Protein AF-A0A7S1FY88-F1 (afdb_monomer_lite)

Structure (mmCIF, N/CA/C/O backbone):
data_AF-A0A7S1FY88-F1
#
_entry.id   AF-A0A7S1FY88-F1
#
loop_
_atom_site.group_PDB
_atom_site.id
_atom_site.type_symbol
_atom_site.label_atom_id
_atom_site.label_alt_id
_atom_site.label_comp_id
_atom_site.label_asym_id
_atom_site.label_entity_id
_atom_site.label_seq_id
_atom_site.pdbx_PDB_ins_code
_atom_site.Cartn_x
_atom_site.Cartn_y
_atom_site.Cartn_z
_atom_site.occupancy
_atom_site.B_iso_or_equiv
_atom_site.auth_seq_id
_atom_site.auth_comp_id
_atom_site.auth_asym_id
_atom_site.auth_atom_id
_atom_site.pdbx_PDB_model_num
ATOM 1 N N . MET A 1 1 ? 15.330 -16.700 54.630 1.00 54.66 1 MET A N 1
ATOM 2 C CA . MET A 1 1 ? 15.597 -16.522 53.179 1.00 54.66 1 MET A CA 1
ATOM 3 C C . MET A 1 1 ? 14.942 -17.569 52.264 1.00 54.66 1 MET A C 1
ATOM 5 O O . MET A 1 1 ? 14.868 -17.313 51.071 1.00 54.66 1 MET A O 1
ATOM 9 N N . TYR A 1 2 ? 14.420 -18.701 52.761 1.00 56.12 2 TYR A N 1
ATOM 10 C CA . TYR A 1 2 ? 13.774 -19.718 51.905 1.00 56.12 2 TYR A CA 1
ATOM 11 C C . TYR A 1 2 ? 12.332 -19.372 51.478 1.00 56.12 2 TYR A C 1
ATOM 13 O O . TYR A 1 2 ? 11.944 -19.642 50.346 1.00 56.12 2 TYR A O 1
ATOM 21 N N . ALA A 1 3 ? 11.566 -18.687 52.334 1.00 56.28 3 ALA A N 1
ATOM 22 C CA . ALA A 1 3 ? 10.173 -18.324 52.047 1.00 56.28 3 ALA A CA 1
ATOM 23 C C . ALA A 1 3 ? 10.011 -17.370 50.843 1.00 56.28 3 ALA A C 1
ATOM 25 O O . ALA A 1 3 ? 9.020 -17.434 50.122 1.00 56.28 3 ALA A O 1
ATOM 26 N N . HIS A 1 4 ? 11.013 -16.529 50.569 1.00 62.69 4 HIS A N 1
ATOM 27 C CA . HIS A 1 4 ? 10.936 -15.544 49.486 1.00 62.69 4 HIS A CA 1
ATOM 28 C C . HIS A 1 4 ? 11.130 -16.163 48.091 1.00 62.69 4 HIS A C 1
ATOM 30 O O . HIS A 1 4 ? 10.635 -15.625 47.105 1.00 62.69 4 HIS A O 1
ATOM 36 N N . LYS A 1 5 ? 11.819 -17.310 47.994 1.00 68.38 5 LYS A N 1
ATOM 37 C CA . LYS A 1 5 ? 12.037 -18.003 46.713 1.00 68.38 5 LYS A CA 1
ATOM 38 C C . LYS A 1 5 ? 10.811 -18.803 46.262 1.00 68.38 5 LYS A C 1
ATOM 40 O O . LYS A 1 5 ? 10.564 -18.904 45.066 1.00 68.38 5 LYS A O 1
ATOM 45 N N . ILE A 1 6 ? 10.014 -19.308 47.206 1.00 75.12 6 ILE A N 1
ATOM 46 C CA . ILE A 1 6 ? 8.788 -20.069 46.911 1.00 75.12 6 ILE A CA 1
ATOM 47 C C . ILE A 1 6 ? 7.688 -19.145 46.363 1.00 75.12 6 ILE A C 1
ATOM 49 O O . ILE A 1 6 ? 6.992 -19.511 45.419 1.00 75.12 6 ILE A O 1
ATOM 53 N N . SER A 1 7 ? 7.590 -17.917 46.885 1.00 76.88 7 SER A N 1
ATOM 54 C CA . SER A 1 7 ? 6.603 -16.926 46.431 1.00 76.88 7 SER A CA 1
ATOM 55 C C . SER A 1 7 ? 6.787 -16.531 44.956 1.00 76.88 7 SER A C 1
ATOM 57 O O . SER A 1 7 ? 5.820 -16.468 44.203 1.00 76.88 7 SER A O 1
ATOM 59 N N . ILE A 1 8 ? 8.036 -16.362 44.506 1.00 76.88 8 ILE A N 1
ATOM 60 C CA . ILE A 1 8 ? 8.346 -15.952 43.123 1.00 76.88 8 ILE A CA 1
ATOM 61 C C . ILE A 1 8 ? 8.042 -17.072 42.110 1.00 76.88 8 ILE A C 1
ATOM 63 O O . ILE A 1 8 ? 7.621 -16.794 40.991 1.00 76.88 8 ILE A O 1
ATOM 67 N N . CYS A 1 9 ? 8.207 -18.344 42.486 1.00 80.00 9 CYS A N 1
ATOM 68 C CA . CYS A 1 9 ? 7.849 -19.460 41.602 1.00 80.00 9 CYS A CA 1
ATOM 69 C C . CYS A 1 9 ? 6.332 -19.603 41.420 1.00 80.00 9 CYS A C 1
ATOM 71 O O . CYS A 1 9 ? 5.872 -19.894 40.319 1.00 80.00 9 CYS A O 1
ATOM 73 N N . LEU A 1 10 ? 5.546 -19.373 42.475 1.00 82.06 10 LEU A N 1
ATOM 74 C CA . LEU A 1 10 ? 4.086 -19.478 42.403 1.00 82.06 10 LEU A CA 1
ATOM 75 C C . LEU A 1 10 ? 3.467 -18.389 41.521 1.00 82.06 10 LEU A C 1
ATOM 77 O O . LEU A 1 10 ? 2.562 -18.683 40.743 1.00 82.06 10 LEU A O 1
ATOM 81 N N . THR A 1 11 ? 3.975 -17.157 41.580 1.00 82.75 11 THR A N 1
ATOM 82 C CA . THR A 1 11 ? 3.459 -16.072 40.732 1.00 82.75 11 THR A CA 1
ATOM 83 C C . THR A 1 11 ? 3.783 -16.289 39.255 1.00 82.75 11 THR A C 1
ATOM 85 O O . THR A 1 11 ? 2.924 -16.039 38.413 1.00 82.75 11 THR A O 1
ATOM 88 N N . ALA A 1 12 ? 4.963 -16.827 38.929 1.00 77.31 12 ALA A N 1
ATOM 89 C CA . ALA A 1 12 ? 5.333 -17.144 37.549 1.00 77.31 12 ALA A CA 1
ATOM 90 C C . ALA A 1 12 ? 4.410 -18.208 36.926 1.00 77.31 12 ALA A C 1
ATOM 92 O O . ALA A 1 12 ? 3.945 -18.034 35.802 1.00 77.31 12 ALA A O 1
ATOM 93 N N . ILE A 1 13 ? 4.077 -19.265 37.676 1.00 83.31 13 ILE A N 1
ATOM 94 C CA . ILE A 1 13 ? 3.185 -20.333 37.196 1.00 83.31 13 ILE A CA 1
ATOM 95 C C . ILE A 1 13 ? 1.762 -19.801 36.969 1.00 83.31 13 ILE A C 1
ATOM 97 O O . ILE A 1 13 ? 1.148 -20.112 35.950 1.00 83.31 13 ILE A O 1
ATOM 101 N N . ILE A 1 14 ? 1.245 -18.960 37.872 1.00 83.06 14 ILE A N 1
ATOM 102 C CA . ILE A 1 14 ? -0.105 -18.387 37.738 1.00 83.06 14 ILE A CA 1
ATOM 103 C C . ILE A 1 14 ? -0.206 -17.490 36.496 1.00 83.06 14 ILE A C 1
ATOM 105 O O . ILE A 1 14 ? -1.186 -17.584 35.757 1.00 83.06 14 ILE A O 1
ATOM 109 N N . VAL A 1 15 ? 0.810 -16.664 36.220 1.00 77.31 15 VAL A N 1
ATOM 110 C CA . VAL A 1 15 ? 0.817 -15.796 35.029 1.00 77.31 15 VAL A CA 1
ATOM 111 C C . VAL A 1 15 ? 0.857 -16.625 33.742 1.00 77.31 15 VAL A C 1
ATOM 113 O O . VAL A 1 15 ? 0.103 -16.329 32.820 1.00 77.31 15 VAL A O 1
ATOM 116 N N . SER A 1 16 ? 1.653 -17.697 33.686 1.00 71.69 16 SER A N 1
ATOM 117 C CA . SER A 1 16 ? 1.707 -18.576 32.508 1.00 71.69 16 SER A CA 1
ATOM 118 C C . SER A 1 16 ? 0.399 -19.331 32.250 1.00 71.69 16 SER A C 1
ATOM 120 O O . SER A 1 16 ? 0.011 -19.507 31.099 1.00 71.69 16 SER A O 1
ATOM 122 N N . VAL A 1 17 ? -0.312 -19.757 33.300 1.00 77.31 17 VAL A N 1
ATOM 123 C CA . VAL A 1 17 ? -1.612 -20.435 33.142 1.00 77.31 17 VAL A CA 1
ATOM 124 C C . VAL A 1 17 ? -2.695 -19.459 32.672 1.00 77.31 17 VAL A C 1
ATOM 126 O O . VAL A 1 17 ? -3.536 -19.821 31.849 1.00 77.31 17 VAL A O 1
ATOM 129 N N . LEU A 1 18 ? -2.669 -18.209 33.146 1.00 68.81 18 LEU A N 1
ATOM 130 C CA . LEU A 1 18 ? -3.642 -17.197 32.729 1.00 68.81 18 LEU A CA 1
ATOM 131 C C . LEU A 1 18 ? -3.447 -16.751 31.274 1.00 68.81 18 LEU A C 1
ATOM 133 O O . LEU A 1 18 ? -4.444 -16.545 30.586 1.00 68.81 18 LEU A O 1
ATOM 137 N N . THR A 1 19 ? -2.208 -16.664 30.778 1.00 64.56 19 THR A N 1
ATOM 138 C CA . THR A 1 19 ? -1.958 -16.283 29.376 1.00 64.56 19 THR A CA 1
ATOM 139 C C . THR A 1 19 ? -2.345 -17.376 28.380 1.00 64.56 19 THR A C 1
ATOM 141 O O . THR A 1 19 ? -2.829 -17.064 27.298 1.00 64.56 19 THR A O 1
ATOM 144 N N . TRP A 1 20 ? -2.232 -18.657 28.742 1.00 62.81 20 TRP A N 1
ATOM 145 C CA . TRP A 1 20 ? -2.644 -19.761 27.860 1.00 62.81 20 TRP A CA 1
ATOM 146 C C . TRP A 1 20 ? -4.172 -19.905 27.749 1.00 62.81 20 TRP A C 1
ATOM 148 O O . TRP A 1 20 ? -4.681 -20.412 26.751 1.00 62.81 20 TRP A O 1
ATOM 158 N N . SER A 1 21 ? -4.923 -19.443 28.752 1.00 60.47 21 SER A N 1
ATOM 159 C CA . SER A 1 21 ? -6.389 -19.547 28.772 1.00 60.47 21 SER A CA 1
ATOM 160 C C . SER A 1 21 ? -7.076 -18.557 27.818 1.00 60.47 21 SER A C 1
ATOM 162 O O . SER A 1 21 ? -8.133 -18.858 27.259 1.00 60.47 21 SER A O 1
ATOM 164 N N . THR A 1 22 ? -6.473 -17.389 27.574 1.00 55.91 22 THR A N 1
ATOM 165 C CA . THR A 1 22 ? -7.069 -16.360 26.707 1.00 55.91 22 THR A CA 1
ATOM 166 C C . THR A 1 22 ? -6.976 -16.692 25.218 1.00 55.91 22 THR A C 1
ATOM 168 O O . THR A 1 22 ? -7.927 -16.418 24.487 1.00 55.91 22 THR A O 1
ATOM 171 N N . ASP A 1 23 ? -5.909 -17.358 24.767 1.00 52.34 23 ASP A N 1
ATOM 172 C CA . ASP A 1 23 ? -5.743 -17.699 23.344 1.00 52.34 23 ASP A CA 1
ATOM 173 C C . ASP A 1 23 ? -6.672 -18.839 22.888 1.00 52.34 23 ASP A C 1
ATOM 175 O O . ASP A 1 23 ? -7.140 -18.859 21.747 1.00 52.34 23 ASP A O 1
ATOM 179 N N . ALA A 1 24 ? -7.035 -19.759 23.788 1.00 53.97 24 ALA A N 1
ATOM 180 C CA . ALA A 1 24 ? -7.927 -20.871 23.456 1.00 53.97 24 ALA A CA 1
ATOM 181 C C . ALA A 1 24 ? -9.399 -20.440 23.263 1.00 53.97 24 ALA A C 1
ATOM 183 O O . ALA A 1 24 ? -10.117 -21.025 22.449 1.00 53.97 24 ALA A O 1
ATOM 184 N N . GLN A 1 25 ? -9.860 -19.403 23.971 1.00 51.47 25 GLN A N 1
ATOM 185 C CA . GLN A 1 25 ? -11.249 -18.918 23.887 1.00 51.47 25 GLN A CA 1
ATOM 186 C C . GLN A 1 25 ? -11.519 -18.110 22.604 1.00 51.47 25 GLN A C 1
ATOM 188 O O . GLN A 1 25 ? -12.618 -18.173 22.050 1.00 51.47 25 GLN A O 1
ATOM 193 N N . VAL A 1 26 ? -10.516 -17.396 22.077 1.00 52.84 26 VAL A N 1
ATOM 194 C CA . VAL A 1 26 ? -10.652 -16.609 20.835 1.00 52.84 26 VAL A CA 1
ATOM 195 C C . VAL A 1 26 ? -10.804 -17.516 19.606 1.00 52.84 26 VAL A C 1
ATOM 197 O O . VAL A 1 26 ? -11.552 -17.193 18.684 1.00 52.84 26 VAL A O 1
ATOM 200 N N . SER A 1 27 ? -10.179 -18.697 19.615 1.00 51.75 27 SER A N 1
ATOM 201 C CA . SER A 1 27 ? -10.262 -19.644 18.497 1.00 51.75 27 SER A CA 1
ATOM 202 C C . SER A 1 27 ? -11.639 -20.321 18.374 1.00 51.75 27 SER A C 1
ATOM 204 O O . SER A 1 27 ? -12.148 -20.480 17.264 1.00 51.75 27 SER A O 1
ATOM 206 N N . GLN A 1 28 ? -12.310 -20.651 19.488 1.00 50.06 28 GLN A N 1
ATOM 207 C CA . GLN A 1 28 ? -13.630 -21.301 19.425 1.00 50.06 28 GLN A CA 1
ATOM 208 C C . GLN A 1 28 ? -14.785 -20.351 19.070 1.00 50.06 28 GLN A C 1
ATOM 210 O O . GLN A 1 28 ? -15.760 -20.785 18.453 1.00 50.06 28 GLN A O 1
ATOM 215 N N . ASN A 1 29 ? -14.681 -19.056 19.384 1.00 49.75 29 ASN A N 1
ATOM 216 C CA . ASN A 1 29 ? -15.745 -18.098 19.064 1.00 49.75 29 ASN A CA 1
ATOM 217 C C . ASN A 1 29 ? -15.849 -17.783 17.560 1.00 49.75 29 ASN A C 1
ATOM 219 O O . ASN A 1 29 ? -16.957 -17.577 17.068 1.00 49.75 29 ASN A O 1
ATOM 223 N N . ASN A 1 30 ? -14.750 -17.843 16.801 1.00 49.81 30 ASN A N 1
ATOM 224 C CA . ASN A 1 30 ? -14.788 -17.622 15.347 1.00 49.81 30 ASN A CA 1
ATOM 225 C C . ASN A 1 30 ? -15.434 -18.780 14.563 1.00 49.81 30 ASN A C 1
ATOM 227 O O . ASN A 1 30 ? -16.022 -18.555 13.508 1.00 49.81 30 ASN A O 1
ATOM 231 N N . LEU A 1 31 ? -15.400 -20.009 15.086 1.00 47.91 31 LEU A N 1
ATOM 232 C CA . LEU A 1 31 ? -16.054 -21.160 14.447 1.00 47.91 31 LEU A CA 1
ATOM 233 C C . LEU A 1 31 ? -17.576 -21.183 14.652 1.00 47.91 31 LEU A C 1
ATOM 235 O O . LEU A 1 31 ? -18.291 -21.755 13.833 1.00 47.91 31 LEU A O 1
ATOM 239 N N . ARG A 1 32 ? -18.094 -20.535 15.704 1.00 46.62 32 ARG A N 1
ATOM 240 C CA . ARG A 1 32 ? -19.535 -20.523 16.012 1.00 46.62 32 ARG A CA 1
ATOM 241 C C . ARG A 1 32 ? -20.319 -19.446 15.255 1.00 46.62 32 ARG A C 1
ATOM 243 O O . ARG A 1 32 ? -21.527 -19.586 15.096 1.00 46.62 32 ARG A O 1
ATOM 250 N N . ILE A 1 33 ? -19.648 -18.400 14.769 1.00 52.81 33 ILE A N 1
ATOM 251 C CA . ILE A 1 33 ? -20.289 -17.317 14.003 1.00 52.81 33 ILE A CA 1
ATOM 252 C C . ILE A 1 33 ? -20.638 -17.777 12.576 1.00 52.81 33 ILE A C 1
ATOM 254 O O . ILE A 1 33 ? -21.673 -17.384 12.046 1.00 52.81 33 ILE A O 1
ATOM 258 N N . ASN A 1 34 ? -19.858 -18.689 11.986 1.00 50.50 34 ASN A N 1
ATOM 259 C CA . ASN A 1 34 ? -20.090 -19.156 10.613 1.00 50.50 34 ASN A CA 1
ATOM 260 C C . ASN A 1 34 ? -21.156 -20.261 10.472 1.00 50.50 34 ASN A C 1
ATOM 262 O O . ASN A 1 34 ? -21.511 -20.591 9.347 1.00 50.50 34 ASN A O 1
ATOM 266 N N . SER A 1 35 ? -21.698 -20.820 11.565 1.00 53.22 35 SER A N 1
ATOM 267 C CA . SER A 1 35 ? -22.753 -21.855 11.503 1.00 53.22 35 SER A CA 1
ATOM 268 C C . SER A 1 35 ? -24.167 -21.362 11.843 1.00 53.22 35 SER A C 1
ATOM 270 O O . SER A 1 35 ? -25.098 -22.161 11.885 1.00 53.22 35 SER A O 1
ATOM 272 N N . GLN A 1 36 ? -24.351 -20.060 12.088 1.00 50.72 36 GLN A N 1
ATOM 273 C CA . GLN A 1 36 ? -25.647 -19.456 12.444 1.00 50.72 36 GLN A CA 1
ATOM 274 C C . GLN A 1 36 ? -26.328 -18.698 11.288 1.00 50.72 36 GLN A C 1
ATOM 276 O O . GLN A 1 36 ? -27.422 -18.173 11.478 1.00 50.72 36 GLN A O 1
ATOM 281 N N . LEU A 1 37 ? -25.727 -18.654 10.092 1.00 54.62 37 LEU A N 1
ATOM 282 C CA . LEU A 1 37 ? -26.288 -17.924 8.943 1.00 54.62 37 LEU A CA 1
ATOM 283 C C . LEU A 1 37 ? -27.470 -18.618 8.240 1.00 54.62 37 LEU A C 1
ATOM 285 O O . LEU A 1 37 ? -28.105 -17.988 7.401 1.00 54.62 37 LEU A O 1
ATOM 289 N N . ASP A 1 38 ? -27.833 -19.841 8.634 1.00 61.44 38 ASP A N 1
ATOM 290 C CA . ASP A 1 38 ? -28.956 -20.590 8.047 1.00 61.44 38 ASP A CA 1
ATOM 291 C C . ASP A 1 38 ? -30.203 -20.645 8.957 1.00 61.44 38 ASP A C 1
ATOM 293 O O . ASP A 1 38 ? -31.032 -21.544 8.823 1.00 61.44 38 ASP A O 1
ATOM 297 N N . ASN A 1 39 ? -30.357 -19.718 9.917 1.00 73.94 39 ASN A N 1
ATOM 298 C CA . ASN A 1 39 ? -31.554 -19.674 10.767 1.00 73.94 39 ASN A CA 1
ATOM 299 C C . ASN A 1 39 ? -32.663 -18.778 10.158 1.00 73.94 39 ASN A C 1
ATOM 301 O O . ASN A 1 39 ? -32.531 -17.549 10.185 1.00 73.94 39 ASN A O 1
ATOM 305 N N . PRO A 1 40 ? -33.786 -19.344 9.668 1.00 77.19 40 PRO A N 1
ATOM 306 C CA . PRO A 1 40 ? -34.868 -18.579 9.043 1.00 77.19 40 PRO A CA 1
ATOM 307 C C . PRO A 1 40 ? -35.612 -17.625 9.998 1.00 77.19 40 PRO A C 1
ATOM 309 O O . PRO A 1 40 ? -36.249 -16.685 9.524 1.00 77.19 40 PRO A O 1
ATOM 312 N N . GLU A 1 41 ? -35.512 -17.786 11.326 1.00 75.38 41 GLU A N 1
ATOM 313 C CA . GLU A 1 41 ? -36.098 -16.822 12.280 1.00 75.38 41 GLU A CA 1
ATOM 314 C C . GLU A 1 41 ? -35.365 -15.471 12.297 1.00 75.38 41 GLU A C 1
ATOM 316 O O . GLU A 1 41 ? -35.985 -14.427 12.507 1.00 75.38 41 GLU A O 1
ATOM 321 N N . LEU A 1 42 ? -34.053 -15.459 12.041 1.00 62.72 42 LEU A N 1
ATOM 322 C CA . LEU A 1 42 ? -33.245 -14.233 12.043 1.00 62.72 42 LEU A CA 1
ATOM 323 C C . LEU A 1 42 ? -33.514 -13.363 10.806 1.00 62.72 42 LEU A C 1
ATOM 325 O O . LEU A 1 42 ? -33.481 -12.135 10.893 1.00 62.72 42 LEU A O 1
ATOM 329 N N . LEU A 1 43 ? -33.863 -13.996 9.683 1.00 68.12 43 LEU A N 1
ATOM 330 C CA . LEU A 1 43 ? -34.277 -13.324 8.448 1.00 68.12 43 LEU A CA 1
ATOM 331 C C . LEU A 1 43 ? -35.622 -12.598 8.620 1.00 68.12 43 LEU A C 1
ATOM 333 O O . LEU A 1 43 ? -35.761 -11.457 8.185 1.00 68.12 43 LEU A O 1
ATOM 337 N N . ALA A 1 44 ? -36.568 -13.192 9.354 1.00 70.31 44 ALA A N 1
ATOM 338 C CA . ALA A 1 44 ? -37.842 -12.544 9.675 1.00 70.31 44 ALA A CA 1
ATOM 339 C C . ALA A 1 44 ? -37.678 -11.336 10.623 1.00 70.31 44 ALA A C 1
ATOM 341 O O . ALA A 1 44 ? -38.444 -10.374 10.546 1.00 70.31 44 ALA A O 1
ATOM 342 N N . PHE A 1 45 ? -36.666 -11.353 11.499 1.00 73.75 45 PHE A N 1
ATOM 343 C CA . PHE A 1 45 ? -36.394 -10.236 12.410 1.00 73.75 45 PHE A CA 1
ATOM 344 C C . PHE A 1 45 ? -35.726 -9.047 11.700 1.00 73.75 45 PHE A C 1
ATOM 346 O O . PHE A 1 45 ? -36.004 -7.895 12.035 1.00 73.75 45 PHE A O 1
ATOM 353 N N . ALA A 1 46 ? -34.885 -9.307 10.691 1.00 67.62 46 ALA A N 1
ATOM 354 C CA . ALA A 1 46 ? -34.256 -8.261 9.885 1.00 67.62 46 ALA A CA 1
ATOM 355 C C . ALA A 1 46 ? -35.289 -7.457 9.069 1.00 67.62 46 ALA A C 1
ATOM 357 O O . ALA A 1 46 ? -35.210 -6.228 9.019 1.00 67.62 46 ALA A O 1
ATOM 358 N N . GLU A 1 47 ? -36.315 -8.118 8.522 1.00 74.25 47 GLU A N 1
ATOM 359 C CA . GLU A 1 47 ? -37.386 -7.445 7.773 1.00 74.25 47 GLU A CA 1
ATOM 360 C C . GLU A 1 47 ? -38.313 -6.577 8.654 1.00 74.25 47 GLU A C 1
ATOM 362 O O . GLU A 1 47 ? -38.833 -5.562 8.182 1.00 74.25 47 GLU A O 1
ATOM 367 N N . ASP A 1 48 ? -38.517 -6.913 9.939 1.00 74.88 48 ASP A N 1
ATOM 368 C CA . ASP A 1 48 ? -39.310 -6.073 10.863 1.00 74.88 48 ASP A CA 1
ATOM 369 C C . ASP A 1 48 ? -38.561 -4.790 11.263 1.00 74.88 48 ASP A C 1
ATOM 371 O O . ASP A 1 48 ? -39.166 -3.722 11.403 1.00 74.88 48 ASP A O 1
ATOM 375 N N . VAL A 1 49 ? -37.232 -4.865 11.404 1.00 74.75 49 VAL A N 1
ATOM 376 C CA . VAL A 1 49 ? -36.401 -3.709 11.774 1.00 74.75 49 VAL A CA 1
ATOM 377 C C . VAL A 1 49 ? -36.378 -2.662 10.659 1.00 74.75 49 VAL A C 1
ATOM 379 O O . VAL A 1 49 ? -36.548 -1.475 10.951 1.00 74.75 49 VAL A O 1
ATOM 382 N N . GLU A 1 50 ? -36.270 -3.064 9.389 1.00 69.81 50 GLU A N 1
ATOM 383 C CA . GLU A 1 50 ? -36.336 -2.107 8.273 1.00 69.81 50 GLU A CA 1
ATOM 384 C C . GLU A 1 50 ? -37.697 -1.402 8.190 1.00 69.81 50 GLU A C 1
ATOM 386 O O . GLU A 1 50 ? -37.772 -0.191 7.949 1.00 69.81 50 GLU A O 1
ATOM 391 N N . ARG A 1 51 ? -38.785 -2.116 8.503 1.00 64.94 51 ARG A N 1
ATOM 392 C CA . ARG A 1 51 ? -40.142 -1.554 8.495 1.00 64.94 51 ARG A CA 1
ATOM 393 C C . ARG A 1 51 ? -40.345 -0.481 9.574 1.00 64.94 51 ARG A C 1
ATOM 395 O O . ARG A 1 51 ? -41.112 0.458 9.363 1.00 64.94 51 ARG A O 1
ATOM 402 N N . ARG A 1 52 ? -39.631 -0.565 10.706 1.00 67.56 52 ARG A N 1
ATOM 403 C CA . ARG A 1 52 ? -39.664 0.460 11.770 1.00 67.56 52 ARG A CA 1
ATOM 404 C C . ARG A 1 52 ? -38.817 1.689 11.452 1.00 67.56 52 ARG A C 1
ATOM 406 O O . ARG A 1 52 ? -39.174 2.785 11.880 1.00 67.56 52 ARG A O 1
ATOM 413 N N . ILE A 1 53 ? -37.734 1.535 10.691 1.00 66.38 53 ILE A N 1
ATOM 414 C CA . ILE A 1 53 ? -36.874 2.662 10.300 1.00 66.38 53 ILE A CA 1
ATOM 415 C C . ILE A 1 53 ? -37.572 3.525 9.236 1.00 66.38 53 ILE A C 1
ATOM 417 O O . ILE A 1 53 ? -37.529 4.749 9.328 1.00 66.38 53 ILE A O 1
ATOM 421 N N . ALA A 1 54 ? -38.314 2.917 8.304 1.00 57.72 54 ALA A N 1
ATOM 422 C CA . ALA A 1 54 ? -39.061 3.643 7.271 1.00 57.72 54 ALA A CA 1
ATOM 423 C C . ALA A 1 54 ? -40.308 4.403 7.788 1.00 57.72 54 ALA A C 1
ATOM 425 O O . ALA A 1 54 ? -40.864 5.244 7.082 1.00 57.72 54 ALA A O 1
ATOM 426 N N . GLY A 1 55 ? -40.775 4.122 9.011 1.00 51.53 55 GLY A N 1
ATOM 427 C CA . GLY A 1 55 ? -42.030 4.668 9.544 1.00 51.53 55 GLY A CA 1
ATOM 428 C C . GLY A 1 55 ? -41.930 6.000 10.298 1.00 51.53 55 GLY A C 1
ATOM 429 O O . GLY A 1 55 ? -42.966 6.604 10.577 1.00 51.53 55 GLY A O 1
ATOM 430 N N . ASN A 1 56 ? -40.730 6.477 10.649 1.00 52.16 56 ASN A N 1
ATOM 431 C CA . ASN A 1 56 ? -40.582 7.508 11.690 1.00 52.16 56 ASN A CA 1
ATOM 432 C C . ASN A 1 56 ? -40.356 8.955 11.203 1.00 52.16 56 ASN A C 1
ATOM 434 O O . ASN A 1 56 ? -40.121 9.844 12.020 1.00 52.16 56 ASN A O 1
ATOM 438 N N . ASP A 1 57 ? -40.505 9.235 9.906 1.00 52.16 57 ASP A N 1
ATOM 439 C CA . ASP A 1 57 ? -40.213 10.559 9.321 1.00 52.16 57 ASP A CA 1
ATOM 440 C C . ASP A 1 57 ? -41.345 11.607 9.403 1.00 52.16 57 ASP A C 1
ATOM 442 O O . ASP A 1 57 ? -41.225 12.700 8.851 1.00 52.16 57 ASP A O 1
ATOM 446 N N . LYS A 1 58 ? -42.461 11.343 10.099 1.00 50.97 58 LYS A N 1
ATOM 447 C CA . LYS A 1 58 ? -43.639 12.243 10.054 1.00 50.97 58 LYS A CA 1
ATOM 448 C C . LYS A 1 58 ? -43.945 13.079 11.298 1.00 50.97 58 LYS A C 1
ATOM 450 O O . LYS A 1 58 ? -44.957 13.770 11.293 1.00 50.97 58 LYS A O 1
ATOM 455 N N . ASN A 1 59 ? -43.093 13.121 12.323 1.00 51.88 59 ASN A N 1
ATOM 456 C CA . ASN A 1 59 ? -43.361 13.956 13.506 1.00 51.88 59 ASN A CA 1
ATOM 457 C C . ASN A 1 59 ? -42.148 14.779 13.960 1.00 51.88 59 ASN A C 1
ATOM 459 O O . ASN A 1 59 ? -41.505 14.478 14.964 1.00 51.88 59 ASN A O 1
ATOM 463 N N . LYS A 1 60 ? -41.865 15.885 13.260 1.00 43.62 60 LYS A N 1
ATOM 464 C CA . LYS A 1 60 ? -41.078 16.985 13.842 1.00 43.62 60 LYS A CA 1
ATOM 465 C C . LYS A 1 60 ? -41.517 18.349 13.316 1.00 43.62 60 LYS A C 1
ATOM 467 O O . LYS A 1 60 ? -40.771 19.061 12.652 1.00 43.62 60 LYS A O 1
ATOM 472 N N . SER A 1 61 ? -42.745 18.713 13.670 1.00 54.03 61 SER A N 1
ATOM 473 C CA . SER A 1 61 ? -43.269 20.073 13.548 1.00 54.03 61 SER A CA 1
ATOM 474 C C . SER A 1 61 ? -43.253 20.755 14.916 1.00 54.03 61 SER A C 1
ATOM 476 O O . SER A 1 61 ? -43.710 20.185 15.901 1.00 54.03 61 SER A O 1
ATOM 478 N N . ASN A 1 62 ? -42.801 22.010 14.925 1.00 50.12 62 ASN A N 1
ATOM 479 C CA . ASN A 1 62 ? -43.003 23.038 15.954 1.00 50.12 62 ASN A CA 1
ATOM 480 C C . ASN A 1 62 ? -42.192 22.952 17.257 1.00 50.12 62 ASN A C 1
ATOM 482 O O . ASN A 1 62 ? -42.686 22.568 18.310 1.00 50.12 62 ASN A O 1
ATOM 486 N N . SER A 1 63 ? -40.998 23.550 17.227 1.00 44.41 63 SER A N 1
ATOM 487 C CA . SER A 1 63 ? -40.573 24.424 18.328 1.00 44.41 63 SER A CA 1
ATOM 488 C C . SER A 1 63 ? -39.738 25.577 17.776 1.00 44.41 63 SER A C 1
ATOM 490 O O . SER A 1 63 ? -38.516 25.518 17.669 1.00 44.41 63 SER A O 1
ATOM 492 N N . LYS A 1 64 ? -40.444 26.623 17.343 1.00 51.38 64 LYS A N 1
ATOM 493 C CA . LYS A 1 64 ? -39.887 27.937 17.025 1.00 51.38 64 LYS A CA 1
ATOM 494 C C . LYS A 1 64 ? -40.118 28.784 18.274 1.00 51.38 64 LYS A C 1
ATOM 496 O O . LYS A 1 64 ? -41.230 29.258 18.495 1.00 51.38 64 LYS A O 1
ATOM 501 N N . LYS A 1 65 ? -39.105 28.928 19.129 1.00 44.12 65 LYS A N 1
ATOM 502 C CA . LYS A 1 65 ? -39.132 29.920 20.208 1.00 44.12 65 LYS A CA 1
ATOM 503 C C . LYS A 1 65 ? -37.784 30.625 20.296 1.00 44.12 65 LYS A C 1
ATOM 505 O O . LYS A 1 65 ? -36.777 30.044 20.678 1.00 44.12 65 LYS A O 1
ATOM 510 N N . ASN A 1 66 ? -37.844 31.869 19.835 1.00 55.75 66 ASN A N 1
ATOM 511 C CA . ASN A 1 66 ? -36.925 32.985 19.994 1.00 55.75 66 ASN A CA 1
ATOM 512 C C . ASN A 1 66 ? -35.937 32.855 21.156 1.00 55.75 66 ASN A C 1
ATOM 514 O O . ASN A 1 66 ? -36.369 32.722 22.295 1.00 55.75 66 ASN A O 1
ATOM 518 N N . ASN A 1 67 ? -34.657 33.076 20.858 1.00 44.19 67 ASN A N 1
ATOM 519 C CA . ASN A 1 67 ? -33.765 33.871 21.697 1.00 44.19 67 ASN A CA 1
ATOM 520 C C . ASN A 1 67 ? -32.827 34.654 20.773 1.00 44.19 67 ASN A C 1
ATOM 522 O O . ASN A 1 67 ? -31.837 34.142 20.266 1.00 44.19 67 ASN A O 1
ATOM 526 N N . ASN A 1 68 ? -33.237 35.893 20.507 1.00 52.38 68 ASN A N 1
ATOM 527 C CA . ASN A 1 68 ? -32.455 36.929 19.856 1.00 52.38 68 ASN A CA 1
ATOM 528 C C . ASN A 1 68 ? -31.953 37.858 20.964 1.00 52.38 68 ASN A C 1
ATOM 530 O O . ASN A 1 68 ? -32.697 38.730 21.412 1.00 52.38 68 ASN A O 1
ATOM 534 N N . LYS A 1 69 ? -30.739 37.618 21.452 1.00 51.97 69 LYS A N 1
ATOM 535 C CA . LYS A 1 69 ? -29.906 38.617 22.121 1.00 51.97 69 LYS A CA 1
ATOM 536 C C . LYS A 1 69 ? -28.505 38.038 22.272 1.00 51.97 69 LYS A C 1
ATOM 538 O O . LYS A 1 69 ? -28.375 36.864 22.585 1.00 51.97 69 LYS A O 1
ATOM 543 N N . ASP A 1 70 ? -27.511 38.888 22.050 1.00 54.09 70 ASP A N 1
ATOM 544 C CA . ASP A 1 70 ? -26.096 38.670 22.377 1.00 54.09 70 ASP A CA 1
ATOM 545 C C . ASP A 1 70 ? -25.210 38.086 21.260 1.00 54.09 70 ASP A C 1
ATOM 547 O O . ASP A 1 70 ? -24.351 37.257 21.512 1.00 54.09 70 ASP A O 1
ATOM 551 N N . ASN A 1 71 ? -25.336 38.607 20.031 1.00 51.44 71 ASN A N 1
ATOM 552 C CA . ASN A 1 71 ? -24.284 38.507 19.006 1.00 51.44 71 ASN A CA 1
ATOM 553 C C . ASN A 1 71 ? -23.791 39.905 18.608 1.00 51.44 71 ASN A C 1
ATOM 555 O O . ASN A 1 71 ? -24.178 40.450 17.578 1.00 51.44 71 ASN A O 1
ATOM 559 N N . LYS A 1 72 ? -22.969 40.519 19.467 1.00 53.75 72 LYS A N 1
ATOM 560 C CA . LYS A 1 72 ? -22.309 41.804 19.166 1.00 53.75 72 LYS A CA 1
ATOM 561 C C . LYS A 1 72 ? -20.796 41.820 19.417 1.00 53.75 72 LYS A C 1
ATOM 563 O O . LYS A 1 72 ? -20.198 42.877 19.303 1.00 53.75 72 LYS A O 1
ATOM 568 N N . ASN A 1 73 ? -20.187 40.667 19.713 1.00 56.72 73 ASN A N 1
ATOM 569 C CA . ASN A 1 73 ? -18.756 40.560 20.042 1.00 56.72 73 ASN A CA 1
ATOM 570 C C . ASN A 1 73 ? -17.934 39.701 19.058 1.00 56.72 73 ASN A C 1
ATOM 572 O O . ASN A 1 73 ? -16.759 39.457 19.317 1.00 56.72 73 ASN A O 1
ATOM 576 N N . GLU A 1 74 ? -18.513 39.222 17.950 1.00 56.34 74 GLU A N 1
ATOM 577 C CA . GLU A 1 74 ? -17.791 38.362 16.991 1.00 56.34 74 GLU A CA 1
ATOM 578 C C . GLU A 1 74 ? -17.206 39.110 15.781 1.00 56.34 74 GLU A C 1
ATOM 580 O O . GLU A 1 74 ? -16.214 38.650 15.223 1.00 56.34 74 GLU A O 1
ATOM 585 N N . GLU A 1 75 ? -17.718 40.293 15.420 1.00 57.88 75 GLU A N 1
ATOM 586 C CA . GLU A 1 75 ? -17.185 41.053 14.273 1.00 57.88 75 GLU A CA 1
ATOM 587 C C . GLU A 1 75 ? -15.821 41.712 14.555 1.00 57.88 75 GLU A C 1
ATOM 589 O O . GLU A 1 75 ? -14.996 41.825 13.648 1.00 57.88 75 GLU A O 1
ATOM 594 N N . ASP A 1 76 ? -15.515 42.061 15.809 1.00 57.59 76 ASP A N 1
ATOM 595 C CA . ASP A 1 76 ? -14.232 42.697 16.148 1.00 57.59 76 ASP A CA 1
ATOM 596 C C . ASP A 1 76 ? -13.055 41.706 16.154 1.00 57.59 76 ASP A C 1
ATOM 598 O O . ASP A 1 76 ? -11.907 42.094 15.941 1.00 57.59 76 ASP A O 1
ATOM 602 N N . LYS A 1 77 ? -13.322 40.403 16.318 1.00 57.28 77 LYS A N 1
ATOM 603 C CA . LYS A 1 77 ? -12.272 39.374 16.402 1.00 57.28 77 LYS A CA 1
ATOM 604 C C . LYS A 1 77 ? -11.803 38.873 15.033 1.00 57.28 77 LYS A C 1
ATOM 606 O O . LYS A 1 77 ? -10.692 38.358 14.911 1.00 57.28 77 LYS A O 1
ATOM 611 N N . GLU A 1 78 ? -12.612 39.043 13.987 1.00 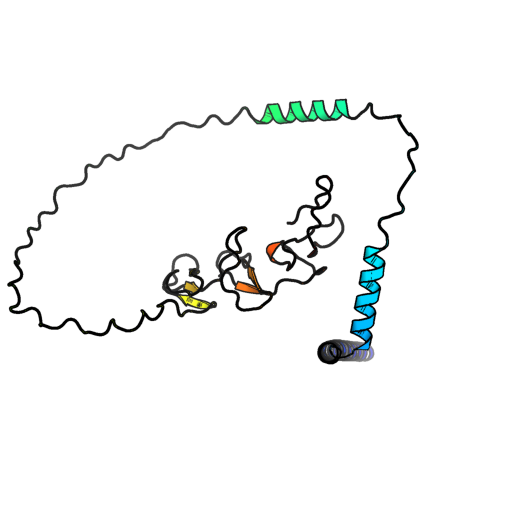60.22 78 GLU A N 1
ATOM 612 C CA . GLU A 1 78 ? -12.226 38.659 12.625 1.00 60.22 78 GLU A CA 1
ATOM 613 C C . GLU A 1 78 ? -11.408 39.751 11.911 1.00 60.22 78 GLU A C 1
ATOM 615 O O . GLU A 1 78 ? -10.607 39.449 11.022 1.00 60.22 78 GLU A O 1
ATOM 620 N N . LYS A 1 79 ? -11.523 41.012 12.347 1.00 59.56 79 LYS A N 1
ATOM 621 C CA . LYS A 1 79 ? -10.753 42.131 11.788 1.00 59.56 79 LYS A CA 1
ATOM 622 C C . LYS A 1 79 ? -9.272 42.093 12.193 1.00 59.56 79 LYS A C 1
ATOM 624 O O . LYS A 1 79 ? -8.413 42.339 11.352 1.00 59.56 79 LYS A O 1
ATOM 629 N N . GLU A 1 80 ? -8.961 41.678 13.422 1.00 61.47 80 GLU A N 1
ATOM 630 C CA . GLU A 1 80 ? -7.576 41.600 13.922 1.00 61.47 80 GLU A CA 1
ATOM 631 C C . GLU A 1 80 ? -6.781 40.435 13.291 1.00 61.47 80 GLU A C 1
ATOM 633 O O . GLU A 1 80 ? -5.572 40.527 13.078 1.00 61.47 80 GLU A O 1
ATOM 638 N N . LYS A 1 81 ? -7.463 39.355 12.880 1.00 63.44 81 LYS A N 1
ATOM 639 C CA . LYS A 1 81 ? -6.823 38.219 12.194 1.00 63.44 81 LYS A CA 1
ATOM 640 C C . LYS A 1 81 ? -6.431 38.543 10.745 1.00 63.44 81 LYS A C 1
ATOM 642 O O . LYS A 1 81 ? -5.404 38.062 10.268 1.00 63.44 81 LYS A O 1
ATOM 647 N N . ARG A 1 82 ? -7.205 39.383 10.049 1.00 60.47 82 ARG A N 1
ATOM 648 C CA . ARG A 1 82 ? -6.926 39.746 8.647 1.00 60.47 82 ARG A CA 1
ATOM 649 C C . ARG A 1 82 ? -5.752 40.723 8.498 1.00 60.47 82 ARG A C 1
ATOM 651 O O . ARG A 1 82 ? -5.088 40.702 7.466 1.00 60.47 82 ARG A O 1
ATOM 658 N N . GLU A 1 83 ? -5.434 41.514 9.525 1.00 63.38 83 GLU A N 1
ATOM 659 C CA . GLU A 1 83 ? -4.254 42.398 9.516 1.00 63.38 83 GLU A CA 1
ATOM 660 C C . GLU A 1 83 ? -2.940 41.646 9.812 1.00 63.38 83 GLU A C 1
ATOM 662 O O . GLU A 1 83 ? -1.881 42.036 9.316 1.00 63.38 83 GLU A O 1
ATOM 667 N N . ALA A 1 84 ? -2.993 40.515 10.524 1.00 58.31 84 ALA A N 1
ATOM 668 C CA . ALA A 1 84 ? -1.819 39.671 10.766 1.00 58.31 84 ALA A CA 1
ATOM 669 C C . ALA A 1 84 ? -1.394 38.850 9.529 1.00 58.31 84 ALA A C 1
ATOM 671 O O . ALA A 1 84 ? -0.200 38.664 9.293 1.00 58.31 84 ALA A O 1
ATOM 672 N N . GLU A 1 85 ? -2.344 38.401 8.702 1.00 58.50 85 GLU A N 1
ATOM 673 C CA . GLU A 1 85 ? -2.056 37.611 7.490 1.00 58.50 85 GLU A CA 1
ATOM 674 C C . GLU A 1 85 ? -1.580 38.480 6.306 1.00 58.50 85 GLU A C 1
ATOM 676 O O . GLU A 1 85 ? -0.832 38.003 5.451 1.00 58.50 85 GLU A O 1
ATOM 681 N N . ALA A 1 86 ? -1.916 39.776 6.283 1.00 58.00 86 ALA A N 1
ATOM 682 C CA . ALA A 1 86 ? -1.435 40.708 5.258 1.00 58.00 86 ALA A CA 1
ATOM 683 C C . ALA A 1 86 ? 0.059 41.061 5.412 1.00 58.00 86 ALA A C 1
ATOM 685 O O . ALA A 1 86 ? 0.731 41.336 4.420 1.00 58.00 86 ALA A O 1
ATOM 686 N N . LYS A 1 87 ? 0.611 41.001 6.632 1.00 54.50 87 LYS A N 1
ATOM 687 C CA . LYS A 1 87 ? 2.005 41.393 6.910 1.00 54.50 87 LYS A CA 1
ATOM 688 C C . LYS A 1 87 ? 3.038 40.295 6.617 1.00 54.50 87 LYS A C 1
ATOM 690 O O . LYS A 1 87 ? 4.233 40.570 6.613 1.00 54.50 87 LYS A O 1
ATOM 695 N N . MET A 1 88 ? 2.610 39.057 6.357 1.00 56.34 88 MET A N 1
ATOM 696 C CA . MET A 1 88 ? 3.523 37.923 6.137 1.00 56.34 88 MET A CA 1
ATOM 697 C C . MET A 1 88 ? 3.737 37.577 4.652 1.00 56.34 88 MET A C 1
ATOM 699 O O . MET A 1 88 ? 4.435 36.615 4.342 1.00 56.34 88 MET A O 1
ATOM 703 N N . ARG A 1 89 ? 3.158 38.352 3.720 1.00 53.31 89 ARG A N 1
ATOM 704 C CA . ARG A 1 89 ? 3.238 38.087 2.270 1.00 53.31 89 ARG A CA 1
ATOM 705 C C . ARG A 1 89 ? 4.179 39.014 1.491 1.00 53.31 89 ARG A C 1
ATOM 707 O O . ARG A 1 89 ? 4.276 38.889 0.276 1.00 53.31 89 ARG A O 1
ATOM 714 N N . GLU A 1 90 ? 4.901 39.902 2.164 1.00 56.09 90 GLU A N 1
ATOM 715 C CA . GLU A 1 90 ? 5.783 40.882 1.518 1.00 56.09 90 GLU A CA 1
ATOM 716 C C . GLU A 1 90 ? 7.250 40.681 1.918 1.00 56.09 90 GLU A C 1
ATOM 718 O O . GLU A 1 90 ? 7.867 41.584 2.455 1.00 56.09 90 GLU A O 1
ATOM 723 N N . THR A 1 91 ? 7.827 39.490 1.714 1.00 57.50 91 THR A N 1
ATOM 724 C CA . THR A 1 91 ? 9.292 39.318 1.570 1.00 57.50 91 THR A CA 1
ATOM 725 C C . THR A 1 91 ? 9.607 37.943 0.967 1.00 57.50 91 THR A C 1
ATOM 727 O O . THR A 1 91 ? 9.947 36.998 1.671 1.00 57.50 91 THR A O 1
ATOM 730 N N . ALA A 1 92 ? 9.486 37.811 -0.350 1.00 57.56 92 ALA A N 1
ATOM 731 C CA . ALA A 1 92 ? 10.183 36.772 -1.108 1.00 57.56 92 ALA A CA 1
ATOM 732 C C . ALA A 1 92 ? 10.298 37.253 -2.555 1.00 57.56 92 ALA A C 1
ATOM 734 O O . ALA A 1 92 ? 9.561 36.814 -3.437 1.00 57.56 92 ALA A O 1
ATOM 735 N N . GLU A 1 93 ? 11.180 38.226 -2.784 1.00 63.31 93 GLU A N 1
ATOM 736 C CA . GLU A 1 93 ? 11.601 38.549 -4.143 1.00 63.31 93 GLU A CA 1
ATOM 737 C C . GLU A 1 93 ? 12.258 37.299 -4.757 1.00 63.31 93 GLU A C 1
ATOM 739 O O . GLU A 1 93 ? 13.172 36.725 -4.154 1.00 63.31 93 GLU A O 1
ATOM 744 N N . PRO A 1 94 ? 11.806 36.830 -5.931 1.00 58.62 94 PRO A N 1
ATOM 745 C CA . PRO A 1 94 ? 12.476 35.747 -6.625 1.00 58.62 94 PRO A CA 1
ATOM 746 C C . PRO A 1 94 ? 13.828 36.264 -7.120 1.00 58.62 94 PRO A C 1
ATOM 748 O O . PRO A 1 94 ? 13.893 37.157 -7.961 1.00 58.62 94 PRO A O 1
ATOM 751 N N . SER A 1 95 ? 14.917 35.696 -6.599 1.00 59.62 95 SER A N 1
ATOM 752 C CA . SER A 1 95 ? 16.263 35.922 -7.126 1.00 59.62 95 SER A CA 1
ATOM 753 C C . SER A 1 95 ? 16.324 35.396 -8.562 1.00 59.62 95 SER A C 1
ATOM 755 O O . SER A 1 95 ? 16.491 34.204 -8.815 1.00 59.62 95 SER A O 1
ATOM 757 N N . SER A 1 96 ? 16.120 36.292 -9.522 1.00 59.44 96 SER A N 1
ATOM 758 C CA . SER A 1 96 ? 16.295 36.036 -10.943 1.00 59.44 96 SER A CA 1
ATOM 759 C C . SER A 1 96 ? 17.783 36.090 -11.281 1.00 59.44 96 SER A C 1
ATOM 761 O O . SER A 1 96 ? 18.311 37.148 -11.610 1.00 59.44 96 SER A O 1
ATOM 763 N N . ASN A 1 97 ? 18.461 34.949 -11.202 1.00 59.53 97 ASN A N 1
ATOM 764 C CA . ASN A 1 97 ? 19.741 34.738 -11.874 1.00 59.53 97 ASN A CA 1
ATOM 765 C C . ASN A 1 97 ? 19.791 33.315 -12.448 1.00 59.53 97 ASN A C 1
ATOM 767 O O . ASN A 1 97 ? 20.240 32.390 -11.769 1.00 59.53 97 ASN A O 1
ATOM 771 N N . PRO A 1 98 ? 19.348 33.101 -13.699 1.00 56.84 98 PRO A N 1
ATOM 772 C CA . PRO A 1 98 ? 19.708 31.902 -14.435 1.00 56.84 98 PRO A CA 1
ATOM 773 C C . PRO A 1 98 ? 21.164 32.050 -14.897 1.00 56.84 98 PRO A C 1
ATOM 775 O O . PRO A 1 98 ? 21.450 32.575 -15.969 1.00 56.84 98 PRO A O 1
ATOM 778 N N . THR A 1 99 ? 22.112 31.622 -14.066 1.00 59.09 99 THR A N 1
ATOM 779 C CA . THR A 1 99 ? 23.506 31.459 -14.491 1.00 59.09 99 THR A CA 1
ATOM 780 C C . THR A 1 99 ? 23.664 30.069 -15.096 1.00 59.09 99 THR A C 1
ATOM 782 O O . THR A 1 99 ? 23.722 29.090 -14.358 1.00 59.09 99 THR A O 1
ATOM 785 N N . GLN A 1 100 ? 23.721 29.994 -16.426 1.00 58.09 100 GLN A N 1
ATOM 786 C CA . GLN A 1 100 ? 24.763 29.307 -17.209 1.00 58.09 100 GLN A CA 1
ATOM 787 C C . GLN A 1 100 ? 24.260 29.031 -18.630 1.00 58.09 100 GLN A C 1
ATOM 789 O O . GLN A 1 100 ? 23.340 28.248 -18.859 1.00 58.09 100 GLN A O 1
ATOM 794 N N . GLU A 1 101 ? 24.903 29.694 -19.586 1.00 63.06 101 GLU A N 1
ATOM 795 C CA . GLU A 1 101 ? 24.860 29.359 -21.004 1.00 63.06 101 GLU A CA 1
ATOM 796 C C . GLU A 1 101 ? 25.400 27.932 -21.214 1.00 63.06 101 GLU A C 1
ATOM 798 O O . GLU A 1 101 ? 26.489 27.617 -20.721 1.00 63.06 101 GLU A O 1
ATOM 803 N N . PRO A 1 102 ? 24.715 27.056 -21.967 1.00 55.34 102 PRO A N 1
ATOM 804 C CA . PRO A 1 102 ? 25.325 25.826 -22.439 1.00 55.34 102 PRO A CA 1
ATOM 805 C C . PRO A 1 102 ? 26.233 26.149 -23.632 1.00 55.34 102 PRO A C 1
ATOM 807 O O . PRO A 1 102 ? 25.835 26.052 -24.792 1.00 55.34 102 PRO A O 1
ATOM 810 N N . THR A 1 103 ? 27.478 26.530 -23.352 1.00 60.72 103 THR A N 1
ATOM 811 C CA . THR A 1 103 ? 28.518 26.680 -24.378 1.00 60.72 103 THR A CA 1
ATOM 812 C C . THR A 1 103 ? 29.196 25.338 -24.618 1.00 60.72 103 THR A C 1
ATOM 814 O O . THR A 1 103 ? 30.256 25.074 -24.068 1.00 60.72 103 THR A O 1
ATOM 817 N N . THR A 1 104 ? 28.601 24.490 -25.459 1.00 67.75 104 THR A N 1
ATOM 818 C CA . THR A 1 104 ? 29.361 23.634 -26.391 1.00 67.75 104 THR A CA 1
ATOM 819 C C . THR A 1 104 ? 28.493 23.315 -27.618 1.00 67.75 104 THR A C 1
ATOM 821 O O . THR A 1 104 ? 27.399 22.773 -27.467 1.00 67.75 104 THR A O 1
ATOM 824 N N . PRO A 1 105 ? 28.931 23.639 -28.850 1.00 68.56 105 PRO A N 1
ATOM 825 C CA . PRO A 1 105 ? 28.290 23.104 -30.044 1.00 68.56 105 PRO A CA 1
ATOM 826 C C . PRO A 1 105 ? 28.531 21.584 -30.110 1.00 68.56 105 PRO A C 1
ATOM 828 O O . PRO A 1 105 ? 29.648 21.139 -29.823 1.00 68.56 105 PRO A O 1
ATOM 831 N N . PRO A 1 106 ? 27.525 20.773 -30.491 1.00 64.56 106 PRO A N 1
ATOM 832 C CA . PRO A 1 106 ? 27.714 19.343 -30.681 1.00 64.56 106 PRO A CA 1
ATOM 833 C C . PRO A 1 106 ? 28.805 19.117 -31.726 1.00 64.56 106 PRO A C 1
ATOM 835 O O . PRO A 1 106 ? 28.754 19.641 -32.841 1.00 64.56 106 PRO A O 1
ATOM 838 N N . THR A 1 107 ? 29.827 18.366 -31.331 1.00 60.41 107 THR A N 1
ATOM 839 C CA . THR A 1 107 ? 30.968 18.037 -32.173 1.00 60.41 107 THR A CA 1
ATOM 840 C C . THR A 1 107 ? 30.480 17.205 -33.355 1.00 60.41 107 THR A C 1
ATOM 842 O O . THR A 1 107 ? 29.959 16.107 -33.191 1.00 60.41 107 THR A O 1
ATOM 845 N N . SER A 1 108 ? 30.610 17.798 -34.537 1.00 57.28 108 SER A N 1
ATOM 846 C CA . SER A 1 108 ? 30.929 17.185 -35.822 1.00 57.28 108 SER A CA 1
ATOM 847 C C . SER A 1 108 ? 30.535 15.711 -36.007 1.00 57.28 108 SER A C 1
ATOM 849 O O . SER A 1 108 ? 31.247 14.811 -35.576 1.00 57.28 108 SER A O 1
ATOM 851 N N . SER A 1 109 ? 29.501 15.499 -36.828 1.00 61.12 109 SER A N 1
ATOM 852 C CA . SER A 1 109 ? 29.415 14.436 -37.849 1.00 61.12 109 SER A CA 1
ATOM 853 C C . SER A 1 109 ? 29.636 12.970 -37.413 1.00 61.12 109 SER A C 1
ATOM 855 O O . SER A 1 10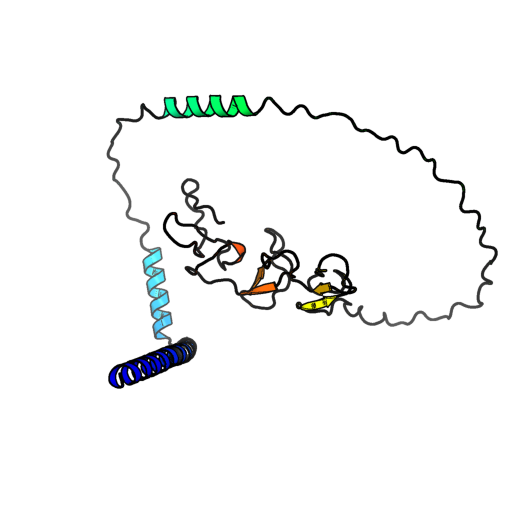9 ? 30.779 12.562 -37.198 1.00 61.12 109 SER A O 1
ATOM 857 N N . PRO A 1 110 ? 28.610 12.094 -37.467 1.00 56.31 110 PRO A N 1
ATOM 858 C CA . PRO A 1 110 ? 28.857 10.659 -37.558 1.00 56.31 110 PRO A CA 1
ATOM 859 C C . PRO A 1 110 ? 29.458 10.332 -38.938 1.00 56.31 110 PRO A C 1
ATOM 861 O O . PRO A 1 110 ? 28.745 10.079 -39.905 1.00 56.31 110 PRO A O 1
ATOM 864 N N . SER A 1 111 ? 30.788 10.357 -39.051 1.00 60.28 111 SER A N 1
ATOM 865 C CA . SER A 1 111 ? 31.509 9.820 -40.209 1.00 60.28 111 SER A CA 1
ATOM 866 C C . SER A 1 111 ? 31.696 8.316 -40.041 1.00 60.28 111 SER A C 1
ATOM 868 O O . SER A 1 111 ? 32.786 7.858 -39.709 1.00 60.28 111 SER A O 1
ATOM 870 N N . ILE A 1 112 ? 30.639 7.541 -40.286 1.00 60.66 112 ILE A N 1
ATOM 871 C CA . ILE A 1 112 ? 30.781 6.130 -40.657 1.00 60.66 112 ILE A CA 1
ATOM 872 C C . ILE A 1 112 ? 29.745 5.835 -41.742 1.00 60.66 112 ILE A C 1
ATOM 874 O O . ILE A 1 112 ? 28.599 5.488 -41.465 1.00 60.66 112 ILE A O 1
ATOM 878 N N . SER A 1 113 ? 30.152 6.007 -43.000 1.00 63.19 113 SER A N 1
ATOM 879 C CA . SER A 1 113 ? 29.448 5.408 -44.132 1.00 63.19 113 SER A CA 1
ATOM 880 C C . SER A 1 113 ? 29.359 3.895 -43.898 1.00 63.19 113 SER A C 1
ATOM 882 O O . SER A 1 113 ? 30.385 3.276 -43.604 1.00 63.19 113 SER A O 1
ATOM 884 N N . PRO A 1 114 ? 28.181 3.265 -44.015 1.00 57.88 114 PRO A N 1
ATOM 885 C CA . PRO A 1 114 ? 28.072 1.817 -43.917 1.00 57.88 114 PRO A CA 1
ATOM 886 C C . PRO A 1 114 ? 28.747 1.177 -45.141 1.00 57.88 114 PRO A C 1
ATOM 888 O O . PRO A 1 114 ? 28.152 1.065 -46.209 1.00 57.88 114 PRO A O 1
ATOM 891 N N . THR A 1 115 ? 30.005 0.749 -45.007 1.00 60.41 115 THR A N 1
ATOM 892 C CA . THR A 1 115 ? 30.797 0.123 -46.089 1.00 60.41 115 THR A CA 1
ATOM 893 C C . THR A 1 115 ? 30.417 -1.340 -46.354 1.00 60.41 115 THR A C 1
ATOM 895 O O . THR A 1 115 ? 31.216 -2.109 -46.877 1.00 60.41 115 THR A O 1
ATOM 898 N N . ILE A 1 116 ? 29.206 -1.778 -46.009 1.00 63.75 116 ILE A N 1
ATOM 899 C CA . ILE A 1 116 ? 28.755 -3.136 -46.326 1.00 63.75 116 ILE A CA 1
ATOM 900 C C . ILE A 1 116 ? 27.314 -3.052 -46.816 1.00 63.75 116 ILE A C 1
ATOM 902 O O . ILE A 1 116 ? 26.375 -3.039 -46.027 1.00 63.75 116 ILE A O 1
ATOM 906 N N . SER A 1 117 ? 27.148 -2.988 -48.141 1.00 61.31 117 SER A N 1
ATOM 907 C CA . SER A 1 117 ? 25.878 -3.341 -48.777 1.00 61.31 117 SER A CA 1
ATOM 908 C C . SER A 1 117 ? 25.602 -4.814 -48.468 1.00 61.31 117 SER A C 1
ATOM 910 O O . SER A 1 117 ? 26.375 -5.665 -48.921 1.00 61.31 117 SER A O 1
ATOM 912 N N . PRO A 1 118 ? 24.550 -5.156 -47.703 1.00 63.66 118 PRO A N 1
ATOM 913 C CA . PRO A 1 118 ? 24.153 -6.545 -47.567 1.00 63.66 118 PRO A CA 1
ATOM 914 C C . PRO A 1 118 ? 23.759 -7.046 -48.957 1.00 63.66 118 PRO A C 1
ATOM 916 O O . PRO A 1 118 ? 22.874 -6.492 -49.610 1.00 63.66 118 PRO A O 1
ATOM 919 N N . LYS A 1 119 ? 24.455 -8.078 -49.438 1.00 68.81 119 LYS A N 1
ATOM 920 C CA . LYS A 1 119 ? 24.055 -8.797 -50.647 1.00 68.81 119 LYS A CA 1
ATOM 921 C C . LYS A 1 119 ? 22.633 -9.324 -50.386 1.00 68.81 119 LYS A C 1
ATOM 923 O O . LYS A 1 119 ? 22.461 -10.004 -49.372 1.00 68.81 119 LYS A O 1
ATOM 928 N N . PRO A 1 120 ? 21.626 -9.005 -51.220 1.00 61.28 120 PRO A N 1
ATOM 929 C CA . PRO A 1 120 ? 20.273 -9.509 -51.024 1.00 61.28 120 PRO A CA 1
ATOM 930 C C . PRO A 1 120 ? 20.340 -11.032 -50.981 1.00 61.28 120 PRO A C 1
ATOM 932 O O . PRO A 1 120 ? 20.797 -11.658 -51.937 1.00 61.28 120 PRO A O 1
ATOM 935 N N . THR A 1 121 ? 19.975 -11.628 -49.850 1.00 61.44 121 THR A N 1
ATOM 936 C CA . THR A 1 121 ? 19.851 -13.081 -49.770 1.00 61.44 121 THR A CA 1
ATOM 937 C C . THR A 1 121 ? 18.717 -13.475 -50.708 1.00 61.44 121 THR A C 1
ATOM 939 O O . THR A 1 121 ? 17.611 -12.939 -50.613 1.00 61.44 121 THR A O 1
ATOM 942 N N . GLU A 1 122 ? 19.027 -14.329 -51.679 1.00 63.19 122 GLU A N 1
ATOM 943 C CA . GLU A 1 122 ? 18.077 -14.781 -52.684 1.00 63.19 122 GLU A CA 1
ATOM 944 C C . GLU A 1 122 ? 16.887 -15.472 -52.010 1.00 63.19 122 GLU A C 1
ATOM 946 O O . GLU A 1 122 ? 17.050 -16.339 -51.154 1.00 63.19 122 GLU A O 1
ATOM 951 N N . SER A 1 123 ? 15.691 -15.087 -52.457 1.00 65.25 123 SER A N 1
ATOM 952 C CA . SER A 1 123 ? 14.372 -15.636 -52.131 1.00 65.25 123 SER A CA 1
ATOM 953 C C . SER A 1 123 ? 13.848 -15.412 -50.695 1.00 65.25 123 SER A C 1
ATOM 955 O O . SER A 1 123 ? 14.283 -16.072 -49.753 1.00 65.25 123 SER A O 1
ATOM 957 N N . PRO A 1 124 ? 12.8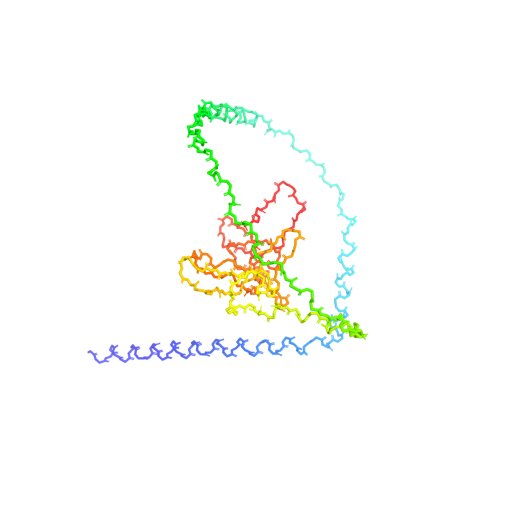36 -14.539 -50.500 1.00 61.94 124 PRO A N 1
ATOM 958 C CA . PRO A 1 124 ? 12.009 -14.612 -49.303 1.00 61.94 124 PRO A CA 1
ATOM 959 C C . PRO A 1 124 ? 11.259 -15.947 -49.326 1.00 61.94 124 PRO A C 1
ATOM 961 O O . PRO A 1 124 ? 10.594 -16.277 -50.309 1.00 61.94 124 PRO A O 1
ATOM 964 N N . THR A 1 125 ? 11.373 -16.727 -48.256 1.00 62.94 125 THR A N 1
ATOM 965 C CA . THR A 1 125 ? 10.670 -18.001 -48.100 1.00 62.94 125 THR A CA 1
ATOM 966 C C . THR A 1 125 ? 9.169 -17.767 -48.292 1.00 62.94 125 THR A C 1
ATOM 968 O O . THR A 1 125 ? 8.526 -17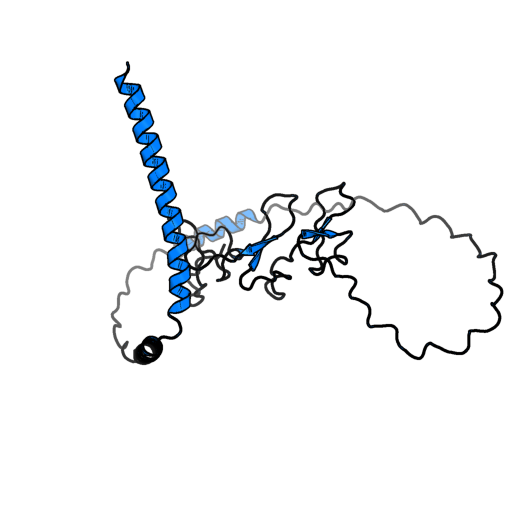.055 -47.518 1.00 62.94 125 THR A O 1
ATOM 971 N N . THR A 1 126 ? 8.605 -18.329 -49.362 1.00 61.88 126 THR A N 1
ATOM 972 C CA . THR A 1 126 ? 7.203 -18.181 -49.764 1.00 61.88 126 THR A CA 1
ATOM 973 C C . THR A 1 126 ? 6.289 -18.996 -48.862 1.00 61.88 126 THR A C 1
ATOM 975 O O . THR A 1 126 ? 5.801 -20.049 -49.256 1.00 61.88 126 THR A O 1
ATOM 978 N N . SER A 1 127 ? 6.054 -18.512 -47.648 1.00 65.00 127 SER A N 1
ATOM 979 C CA . SER A 1 127 ? 4.817 -18.749 -46.900 1.00 65.00 127 SER A CA 1
ATOM 980 C C . SER A 1 127 ? 4.913 -18.029 -45.555 1.00 65.00 127 SER A C 1
ATOM 982 O O . SER A 1 127 ? 5.630 -18.513 -44.676 1.00 65.00 127 SER A O 1
ATOM 984 N N . PRO A 1 128 ? 4.201 -16.908 -45.337 1.00 63.97 128 PRO A N 1
ATOM 985 C CA . PRO A 1 128 ? 3.942 -16.467 -43.975 1.00 63.97 128 PRO A CA 1
ATOM 986 C C . PRO A 1 128 ? 3.235 -17.614 -43.241 1.00 63.97 128 PRO A C 1
ATOM 988 O O . PRO A 1 128 ? 2.282 -18.198 -43.766 1.00 63.97 128 PRO A O 1
ATOM 991 N N . SER A 1 129 ? 3.740 -17.986 -42.063 1.00 63.97 129 SER A N 1
ATOM 992 C CA . SER A 1 129 ? 3.088 -18.975 -41.203 1.00 63.97 129 SER A CA 1
ATOM 993 C C . SER A 1 129 ? 1.617 -18.577 -41.029 1.00 63.97 129 SER A C 1
ATOM 995 O O . SER A 1 129 ? 1.324 -17.481 -40.558 1.00 63.97 129 SER A O 1
ATOM 997 N N . LYS A 1 130 ? 0.686 -19.443 -41.455 1.00 64.69 130 LYS A N 1
ATOM 998 C CA . LYS A 1 130 ? -0.770 -19.183 -41.459 1.00 64.69 130 LYS A CA 1
ATOM 999 C C . LYS A 1 130 ? -1.392 -19.084 -40.064 1.00 64.69 130 LYS A C 1
ATOM 1001 O O . LYS A 1 130 ? -2.594 -18.864 -39.954 1.00 64.69 130 LYS A O 1
ATOM 1006 N N . PHE A 1 131 ? -0.598 -19.247 -39.016 1.00 64.81 131 PHE A N 1
ATOM 1007 C CA . PHE A 1 131 ? -1.062 -19.143 -37.648 1.00 64.81 131 PHE A CA 1
ATOM 1008 C C . PHE A 1 131 ? -0.329 -17.983 -36.985 1.00 64.81 131 PHE A C 1
ATOM 1010 O O . PHE A 1 131 ? 0.897 -18.063 -36.857 1.00 64.81 131 PHE A O 1
ATOM 1017 N N . PRO A 1 132 ? -1.033 -16.906 -36.585 1.00 66.81 132 PRO A N 1
ATOM 1018 C CA . PRO A 1 132 ? -0.453 -15.955 -35.657 1.00 66.81 132 PRO A CA 1
ATOM 1019 C C . PRO A 1 132 ? -0.016 -16.756 -34.434 1.00 66.81 132 PRO A C 1
ATOM 1021 O O . PRO A 1 132 ? -0.803 -17.493 -33.837 1.00 66.81 132 PRO A O 1
ATOM 1024 N N . THR A 1 133 ? 1.278 -16.689 -34.146 1.00 60.31 133 THR A N 1
ATOM 1025 C CA . THR A 1 133 ? 1.881 -17.291 -32.968 1.00 60.31 133 THR A CA 1
ATOM 1026 C C . THR A 1 133 ? 1.058 -16.858 -31.762 1.00 60.31 133 THR A C 1
ATOM 1028 O O . THR A 1 133 ? 0.720 -15.681 -31.649 1.00 60.31 133 THR A O 1
ATOM 1031 N N . LEU A 1 134 ? 0.688 -17.849 -30.949 1.00 60.25 134 LEU A N 1
ATOM 1032 C CA . LEU A 1 134 ? 0.045 -17.773 -29.638 1.00 60.25 134 LEU A CA 1
ATOM 1033 C C . LEU A 1 134 ? 0.093 -16.364 -29.037 1.00 60.25 134 LEU A C 1
ATOM 1035 O O . LEU A 1 134 ? 1.180 -15.793 -28.931 1.00 60.25 134 LEU A O 1
ATOM 1039 N N . SER A 1 135 ? -1.079 -15.835 -28.659 1.00 62.75 135 SER A N 1
ATOM 1040 C CA . SER A 1 135 ? -1.237 -14.567 -27.941 1.00 62.75 135 SER A CA 1
ATOM 1041 C C . SER A 1 135 ? -0.046 -14.350 -27.011 1.00 62.75 135 SER A C 1
ATOM 1043 O O . SER A 1 135 ? 0.255 -15.281 -26.259 1.00 62.75 135 SER A O 1
ATOM 1045 N N . PRO A 1 136 ? 0.656 -13.204 -27.093 1.00 63.62 136 PRO A N 1
ATOM 1046 C CA . PRO A 1 136 ? 1.884 -12.991 -26.344 1.00 63.62 136 PRO A CA 1
ATOM 1047 C C . PRO A 1 136 ? 1.628 -13.380 -24.896 1.00 63.62 136 PRO A C 1
ATOM 1049 O O . PRO A 1 136 ? 0.741 -12.804 -24.263 1.00 63.62 136 PRO A O 1
ATOM 1052 N N . THR A 1 137 ? 2.337 -14.405 -24.409 1.00 60.97 137 THR A N 1
ATOM 1053 C CA . THR A 1 137 ? 2.291 -14.766 -22.995 1.00 60.97 137 THR A CA 1
ATOM 1054 C C . THR A 1 137 ? 2.581 -13.471 -22.252 1.00 60.97 137 THR A C 1
ATOM 1056 O O . THR A 1 137 ? 3.618 -12.862 -22.547 1.00 60.97 137 THR A O 1
ATOM 1059 N N . PRO A 1 138 ? 1.657 -12.968 -21.418 1.00 61.62 138 PRO A N 1
ATOM 1060 C CA . PRO A 1 138 ? 1.881 -11.711 -20.733 1.00 61.62 138 PRO A CA 1
ATOM 1061 C C . PRO A 1 138 ? 3.199 -11.866 -19.983 1.00 61.62 138 PRO A C 1
ATOM 1063 O O . PRO A 1 138 ? 3.318 -12.697 -19.099 1.00 61.62 138 PRO A O 1
ATOM 1066 N N . LEU A 1 139 ? 4.226 -11.105 -20.363 1.00 65.81 139 LEU A N 1
ATOM 1067 C CA . LEU A 1 139 ? 5.561 -11.202 -19.756 1.00 65.81 139 LEU A CA 1
ATOM 1068 C C . LEU A 1 139 ? 5.579 -10.674 -18.305 1.00 65.81 139 LEU A C 1
ATOM 1070 O O . LEU A 1 139 ? 6.642 -10.448 -17.731 1.00 65.81 139 LEU A O 1
ATOM 1074 N N . PHE A 1 140 ? 4.400 -10.475 -17.721 1.00 69.38 140 PHE A N 1
ATOM 1075 C CA . PHE A 1 140 ? 4.128 -9.809 -16.459 1.00 69.38 140 PHE A CA 1
ATOM 1076 C C . PHE A 1 140 ? 3.635 -10.823 -15.420 1.00 69.38 140 PHE A C 1
ATOM 1078 O O . PHE A 1 140 ? 2.656 -10.582 -14.733 1.00 69.38 140 PHE A O 1
ATOM 1085 N N . ASP A 1 141 ? 4.280 -11.983 -15.308 1.00 79.12 141 ASP A N 1
ATOM 1086 C CA . ASP A 1 141 ? 3.794 -13.056 -14.425 1.00 79.12 141 ASP A CA 1
ATOM 1087 C C . ASP A 1 141 ? 4.217 -12.890 -12.956 1.00 79.12 141 ASP A C 1
ATOM 1089 O O . ASP A 1 141 ? 3.871 -13.724 -12.113 1.00 79.12 141 ASP A O 1
ATOM 1093 N N . ARG A 1 142 ? 4.991 -11.847 -12.619 1.00 92.19 142 ARG A N 1
ATOM 1094 C CA . ARG A 1 142 ? 5.567 -11.751 -11.276 1.00 92.19 142 ARG A CA 1
ATOM 1095 C C . ARG A 1 142 ? 4.601 -11.174 -10.263 1.00 92.19 142 ARG A C 1
ATOM 1097 O O . ARG A 1 142 ? 4.146 -10.036 -10.386 1.00 92.19 142 ARG A O 1
ATOM 1104 N N . LYS A 1 143 ? 4.345 -11.973 -9.231 1.00 93.62 143 LYS A N 1
ATOM 1105 C CA . LYS A 1 143 ? 3.459 -11.633 -8.117 1.00 93.62 143 LYS A CA 1
ATOM 1106 C C . LYS A 1 143 ? 4.128 -10.653 -7.156 1.00 93.62 143 LYS A C 1
ATOM 1108 O O . LYS A 1 143 ? 5.349 -10.497 -7.134 1.00 93.62 143 LYS A O 1
ATOM 1113 N N . LEU A 1 144 ? 3.313 -10.016 -6.317 1.00 93.75 144 LEU A N 1
ATOM 1114 C CA . LEU A 1 144 ? 3.794 -9.185 -5.213 1.00 93.75 144 LEU A CA 1
ATOM 1115 C C . LEU A 1 144 ? 4.797 -9.955 -4.341 1.00 93.75 144 LEU A C 1
ATOM 1117 O O . LEU A 1 144 ? 4.570 -11.111 -3.990 1.00 93.75 144 LEU A O 1
ATOM 1121 N N . GLY A 1 145 ? 5.908 -9.304 -3.998 1.00 93.12 145 GLY A N 1
ATOM 1122 C CA . GLY A 1 145 ? 7.002 -9.899 -3.230 1.00 93.12 145 GLY A CA 1
ATOM 1123 C C . GLY A 1 145 ? 8.048 -10.652 -4.061 1.00 93.12 145 GLY A C 1
ATOM 1124 O O . GLY A 1 145 ? 9.100 -10.996 -3.524 1.00 93.12 145 GLY A O 1
ATOM 1125 N N . GLU A 1 146 ? 7.826 -10.881 -5.359 1.00 95.12 146 GLU A N 1
ATOM 1126 C CA . GLU A 1 146 ? 8.827 -11.522 -6.214 1.00 95.12 146 GLU A CA 1
ATOM 1127 C C . GLU A 1 146 ? 9.900 -10.548 -6.711 1.00 95.12 146 GLU A C 1
ATOM 1129 O O . GLU A 1 146 ? 9.675 -9.349 -6.869 1.00 95.12 146 GLU A O 1
ATOM 1134 N N . THR A 1 147 ? 11.087 -11.079 -7.001 1.00 94.75 147 THR A N 1
ATOM 1135 C CA . THR A 1 147 ? 12.210 -10.311 -7.546 1.00 94.75 147 THR A CA 1
ATOM 1136 C C . THR A 1 147 ? 11.912 -9.786 -8.953 1.00 94.75 147 THR A C 1
ATOM 1138 O O . THR A 1 147 ? 11.501 -10.557 -9.818 1.00 94.75 147 THR A O 1
ATOM 1141 N N . CYS A 1 148 ? 12.189 -8.509 -9.216 1.00 95.00 148 CYS A N 1
ATOM 1142 C CA . CYS A 1 148 ? 11.933 -7.846 -10.499 1.00 95.00 148 CYS A CA 1
ATOM 1143 C C . CYS A 1 148 ? 13.152 -7.084 -11.025 1.00 95.00 148 CYS A C 1
ATOM 1145 O O . CYS A 1 148 ? 13.976 -6.588 -10.262 1.00 95.00 148 CYS A O 1
ATOM 1147 N N . SER A 1 149 ? 13.263 -6.953 -12.347 1.00 93.81 149 SER A N 1
ATOM 1148 C CA . SER A 1 149 ? 14.321 -6.146 -12.979 1.00 93.81 149 SER A CA 1
ATOM 1149 C C . SER A 1 149 ? 13.861 -4.713 -13.275 1.00 93.81 149 SER A C 1
ATOM 1151 O O . SER A 1 149 ? 14.680 -3.792 -13.321 1.00 93.81 149 SER A O 1
ATOM 1153 N N . GLY A 1 150 ? 12.552 -4.498 -13.419 1.00 92.25 150 GLY A N 1
ATOM 1154 C CA . GLY A 1 150 ? 11.914 -3.195 -13.591 1.00 92.25 150 GLY A CA 1
ATOM 1155 C C . GLY A 1 150 ? 10.397 -3.290 -13.432 1.00 92.25 150 GLY A C 1
ATOM 1156 O O . GLY A 1 150 ? 9.864 -4.382 -13.242 1.00 92.25 150 GLY A O 1
ATOM 1157 N N . ASP A 1 151 ? 9.719 -2.148 -13.510 1.00 92.25 151 ASP A N 1
ATOM 1158 C CA . ASP A 1 151 ? 8.269 -2.005 -13.300 1.00 92.25 151 ASP A CA 1
ATOM 1159 C C . ASP A 1 151 ? 7.448 -2.927 -14.206 1.00 92.25 151 ASP A C 1
ATOM 1161 O O . ASP A 1 151 ? 6.599 -3.681 -13.737 1.00 92.25 151 ASP A O 1
ATOM 1165 N N . GLY A 1 152 ? 7.811 -2.988 -15.489 1.00 91.06 152 GLY A N 1
ATOM 1166 C CA . GLY A 1 152 ? 7.215 -3.905 -16.461 1.00 91.06 152 GLY A CA 1
ATOM 1167 C C . GLY A 1 152 ? 7.584 -5.382 -16.274 1.00 91.06 152 GLY A C 1
ATOM 1168 O O . GLY A 1 152 ? 7.334 -6.177 -17.164 1.00 91.06 152 GLY A O 1
ATOM 1169 N N . SER A 1 153 ? 8.235 -5.783 -15.182 1.00 92.69 153 SER A N 1
ATOM 1170 C CA . SER A 1 153 ? 8.370 -7.204 -14.825 1.00 92.69 153 SER A CA 1
ATOM 1171 C C . SER A 1 153 ? 7.300 -7.655 -13.834 1.00 92.69 153 SER A C 1
ATOM 1173 O O . SER A 1 153 ? 7.136 -8.856 -13.649 1.00 92.69 153 SER A O 1
ATOM 1175 N N . CYS A 1 154 ? 6.614 -6.717 -13.181 1.00 93.19 154 CYS A N 1
ATOM 1176 C CA . CYS A 1 154 ? 5.637 -6.981 -12.135 1.00 93.19 154 CYS A CA 1
ATOM 1177 C C . CYS A 1 154 ? 4.224 -6.948 -12.697 1.00 93.19 154 CYS A C 1
ATOM 1179 O O . CYS A 1 154 ? 3.904 -6.058 -13.484 1.00 93.19 154 CYS A O 1
ATOM 1181 N N . LEU A 1 155 ? 3.372 -7.860 -12.227 1.00 90.81 155 LEU A N 1
ATOM 1182 C CA . LEU A 1 155 ? 1.941 -7.833 -12.530 1.00 90.81 155 LEU A CA 1
ATOM 1183 C C . LEU A 1 155 ? 1.329 -6.494 -12.061 1.00 90.81 155 LEU A C 1
ATOM 1185 O O . LEU A 1 155 ? 0.641 -5.816 -12.818 1.00 90.81 155 LEU A O 1
ATOM 1189 N N . SER A 1 156 ? 1.767 -6.012 -10.890 1.00 91.38 156 SER A N 1
ATOM 1190 C CA . SER A 1 156 ? 1.343 -4.734 -10.304 1.00 91.38 156 SER A CA 1
ATOM 1191 C C . SER A 1 156 ? 1.822 -3.493 -11.062 1.00 91.38 156 SER A C 1
ATOM 1193 O O . SER A 1 156 ? 1.399 -2.379 -10.738 1.00 91.38 156 SER A O 1
ATOM 1195 N N . GLY A 1 157 ? 2.753 -3.662 -12.007 1.00 91.69 157 GLY A N 1
ATOM 1196 C CA . GLY A 1 157 ? 3.422 -2.581 -12.724 1.00 91.69 157 GLY A CA 1
ATOM 1197 C C . GLY A 1 157 ? 4.415 -1.768 -11.891 1.00 91.69 157 GLY A C 1
ATOM 1198 O O . GLY A 1 157 ? 4.869 -0.742 -12.378 1.00 91.69 157 GLY A O 1
ATOM 1199 N N . ASN A 1 158 ? 4.761 -2.190 -10.668 1.00 92.94 158 ASN A N 1
ATOM 1200 C CA . ASN A 1 158 ? 5.691 -1.467 -9.794 1.00 92.94 158 ASN A CA 1
ATOM 1201 C C . ASN A 1 158 ? 6.781 -2.372 -9.215 1.00 92.94 158 ASN A C 1
ATOM 1203 O O . ASN A 1 158 ? 6.502 -3.296 -8.447 1.00 92.94 158 ASN A O 1
ATOM 1207 N N . CYS A 1 159 ? 8.037 -2.025 -9.479 1.00 95.19 159 CYS A N 1
ATOM 1208 C CA . CYS A 1 159 ? 9.226 -2.696 -8.978 1.00 95.19 159 CYS A CA 1
ATOM 1209 C C . CYS A 1 159 ? 9.975 -1.789 -7.997 1.00 95.19 159 CYS A C 1
ATOM 1211 O O . CYS A 1 159 ? 10.659 -0.838 -8.378 1.00 95.19 159 CYS A O 1
ATOM 1213 N N . PHE A 1 160 ? 9.887 -2.107 -6.708 1.00 95.50 160 PHE A N 1
ATOM 1214 C CA . PHE A 1 160 ? 10.624 -1.395 -5.676 1.00 95.50 160 PHE A CA 1
ATOM 1215 C C . PHE A 1 160 ? 12.113 -1.732 -5.732 1.00 95.50 160 PHE A C 1
ATOM 1217 O O . PHE A 1 160 ? 12.492 -2.895 -5.586 1.00 95.50 160 PHE A O 1
ATOM 1224 N N . LYS A 1 161 ? 12.971 -0.720 -5.866 1.00 94.69 161 LYS A N 1
ATOM 1225 C CA . LYS A 1 161 ? 14.427 -0.876 -5.788 1.00 94.69 161 LYS A CA 1
ATOM 1226 C C . LYS A 1 161 ? 14.953 -0.104 -4.574 1.00 94.69 161 LYS A C 1
ATOM 1228 O O . LYS A 1 161 ? 14.880 1.125 -4.592 1.00 94.69 161 LYS A O 1
ATOM 1233 N N . PRO A 1 162 ? 15.480 -0.775 -3.530 1.00 90.56 162 PRO A N 1
ATOM 1234 C CA . PRO A 1 162 ? 16.134 -0.071 -2.431 1.00 90.56 162 PRO A CA 1
ATOM 1235 C C . PRO A 1 162 ? 17.356 0.693 -2.962 1.00 90.56 162 PRO A C 1
ATOM 1237 O O . PRO A 1 162 ? 17.965 0.288 -3.957 1.00 90.56 162 PRO A O 1
ATOM 1240 N N . ALA A 1 163 ? 17.690 1.817 -2.326 1.00 85.19 163 ALA A N 1
ATOM 1241 C CA . ALA A 1 163 ? 18.652 2.780 -2.852 1.00 85.19 163 ALA A CA 1
ATOM 1242 C C . ALA A 1 163 ? 20.000 2.144 -3.287 1.00 85.19 163 ALA A C 1
ATOM 1244 O O . ALA A 1 163 ? 20.685 1.466 -2.524 1.00 85.19 163 ALA A O 1
ATOM 1245 N N . THR A 1 164 ? 20.321 2.402 -4.561 1.00 70.12 164 THR A N 1
ATOM 1246 C CA . THR A 1 164 ? 21.629 2.451 -5.253 1.00 70.12 164 THR A CA 1
ATOM 1247 C C . THR A 1 164 ? 22.525 1.217 -5.435 1.00 70.12 164 THR A C 1
ATOM 1249 O O . THR A 1 164 ? 23.603 1.388 -6.001 1.00 70.12 164 THR A O 1
ATOM 1252 N N . SER A 1 165 ? 22.138 -0.026 -5.119 1.00 67.69 165 SER A N 1
ATOM 1253 C CA . SER A 1 165 ? 23.032 -1.161 -5.485 1.00 67.69 165 SER A CA 1
ATOM 1254 C C . SER A 1 165 ? 22.417 -2.540 -5.718 1.00 67.69 165 SER A C 1
ATOM 1256 O O . SER A 1 165 ? 23.138 -3.458 -6.113 1.00 67.69 165 SER A O 1
ATOM 1258 N N . ALA A 1 166 ? 21.108 -2.722 -5.549 1.00 84.50 166 ALA A N 1
ATOM 1259 C CA . ALA A 1 166 ? 20.508 -4.018 -5.834 1.00 84.50 166 ALA A CA 1
ATOM 1260 C C . ALA A 1 166 ? 20.319 -4.201 -7.361 1.00 84.50 166 ALA A C 1
ATOM 1262 O O . ALA A 1 166 ? 19.626 -3.392 -7.983 1.00 84.50 166 ALA A O 1
ATOM 1263 N N . PRO A 1 167 ? 20.892 -5.252 -7.987 1.00 90.75 167 PRO A N 1
ATOM 1264 C CA . PRO A 1 167 ? 20.697 -5.533 -9.417 1.00 90.75 167 PRO A CA 1
ATOM 1265 C C . PRO A 1 167 ? 19.236 -5.864 -9.755 1.00 90.75 167 PRO A C 1
ATOM 1267 O O . PRO A 1 167 ? 18.815 -5.743 -10.905 1.00 90.75 167 PRO A O 1
ATOM 1270 N N . HIS A 1 168 ? 18.454 -6.242 -8.743 1.00 94.12 168 HIS A N 1
ATOM 1271 C CA . HIS A 1 168 ? 17.034 -6.528 -8.844 1.00 94.12 168 HIS A CA 1
ATOM 1272 C C . HIS A 1 168 ? 16.269 -5.870 -7.690 1.00 94.12 168 HIS A C 1
ATOM 1274 O O . HIS A 1 168 ? 16.801 -5.703 -6.594 1.00 94.12 168 HIS A O 1
ATOM 1280 N N . GLY A 1 169 ? 15.021 -5.498 -7.952 1.00 95.00 169 GLY A N 1
ATOM 1281 C CA . GLY A 1 169 ? 14.058 -5.018 -6.969 1.00 95.00 169 GLY A CA 1
ATOM 1282 C C . GLY A 1 169 ? 13.075 -6.103 -6.533 1.00 95.00 169 GLY A C 1
ATOM 1283 O O . GLY A 1 169 ? 13.274 -7.287 -6.807 1.00 95.00 169 GLY A O 1
ATOM 1284 N N . VAL A 1 170 ? 11.988 -5.683 -5.890 1.00 95.44 170 VAL A N 1
ATOM 1285 C CA . VAL A 1 170 ? 10.863 -6.534 -5.480 1.00 95.44 170 VAL A CA 1
ATOM 1286 C C . VAL A 1 170 ? 9.548 -5.931 -5.975 1.00 95.44 170 VAL A C 1
ATOM 1288 O O . VAL A 1 170 ? 9.335 -4.726 -5.844 1.00 95.44 170 VAL A O 1
ATOM 1291 N N . CYS A 1 171 ? 8.662 -6.748 -6.542 1.00 95.75 171 CYS A N 1
ATOM 1292 C CA . CYS A 1 171 ? 7.346 -6.298 -6.980 1.00 95.75 171 CYS A CA 1
ATOM 1293 C C . CYS A 1 171 ? 6.519 -5.831 -5.785 1.00 95.75 171 CYS A C 1
ATOM 1295 O O . CYS A 1 171 ? 6.288 -6.594 -4.844 1.00 95.75 171 CYS A O 1
ATOM 1297 N N . GLN A 1 172 ? 6.067 -4.582 -5.834 1.00 95.31 172 GLN A N 1
ATOM 1298 C CA . GLN A 1 172 ? 5.286 -3.949 -4.776 1.00 95.31 172 GLN A CA 1
ATOM 1299 C C . GLN A 1 172 ? 3.901 -3.564 -5.283 1.00 95.31 172 GLN A C 1
ATOM 1301 O O . GLN A 1 172 ? 3.688 -3.402 -6.484 1.00 95.31 172 GLN A O 1
ATOM 1306 N N . CYS A 1 173 ? 2.954 -3.400 -4.368 1.00 95.00 173 CYS A N 1
ATOM 1307 C CA . CYS A 1 173 ? 1.619 -2.953 -4.735 1.00 95.00 173 CYS A CA 1
ATOM 1308 C C . CYS A 1 173 ? 1.618 -1.458 -5.107 1.00 95.00 173 CYS A C 1
ATOM 1310 O O . CYS A 1 173 ? 2.551 -0.700 -4.805 1.00 95.00 173 CYS A O 1
ATOM 1312 N N . ASN A 1 174 ? 0.556 -1.038 -5.792 1.00 91.69 174 ASN A N 1
ATOM 1313 C CA . ASN A 1 174 ? 0.333 0.349 -6.184 1.00 91.69 174 ASN A CA 1
ATOM 1314 C C . ASN A 1 174 ? -0.531 1.049 -5.130 1.00 91.69 174 ASN A C 1
ATOM 1316 O O . ASN A 1 174 ? -1.572 0.512 -4.742 1.00 91.69 174 ASN A O 1
ATOM 1320 N N . LEU A 1 175 ? -0.101 2.233 -4.678 1.00 88.25 175 LEU A N 1
ATOM 1321 C CA . LEU A 1 175 ? -0.884 3.035 -3.740 1.00 88.25 175 LEU A CA 1
ATOM 1322 C C . LEU A 1 175 ? -2.239 3.368 -4.357 1.00 88.25 175 LEU A C 1
ATOM 1324 O O . LEU A 1 175 ? -2.342 3.658 -5.550 1.00 88.25 175 LEU A O 1
ATOM 1328 N N . CYS A 1 176 ? -3.273 3.324 -3.527 1.00 79.12 176 CYS A N 1
ATOM 1329 C CA . CYS A 1 176 ? -4.618 3.652 -3.957 1.00 79.12 176 CYS A CA 1
ATOM 1330 C C . CYS A 1 176 ? -4.670 5.114 -4.396 1.00 79.12 176 CYS A C 1
ATOM 1332 O O . CYS A 1 176 ? -4.339 6.014 -3.624 1.00 79.12 176 CYS A O 1
ATOM 1334 N N . THR A 1 177 ? -5.108 5.354 -5.627 1.00 79.94 177 THR A N 1
ATOM 1335 C CA . THR A 1 177 ? -5.422 6.710 -6.088 1.00 79.94 177 THR A CA 1
ATOM 1336 C C . THR A 1 177 ? -6.925 6.942 -5.995 1.00 79.94 177 THR A C 1
ATOM 1338 O O . THR A 1 177 ? -7.708 5.999 -6.111 1.00 79.94 177 THR A O 1
ATOM 1341 N N . GLU A 1 178 ? -7.344 8.200 -5.821 1.00 69.75 178 GLU A N 1
ATOM 1342 C CA . GLU A 1 178 ? -8.767 8.569 -5.714 1.00 69.75 178 GLU A CA 1
ATOM 1343 C C . GLU A 1 178 ? -9.603 8.118 -6.926 1.00 69.75 178 GLU A C 1
ATOM 1345 O O . GLU A 1 178 ? -10.809 7.917 -6.808 1.00 69.75 178 GLU A O 1
ATOM 1350 N N . ILE A 1 179 ? -8.963 7.949 -8.088 1.00 69.38 179 ILE A N 1
ATOM 1351 C CA . ILE A 1 179 ? -9.621 7.643 -9.365 1.00 69.38 179 ILE A CA 1
ATOM 1352 C C . ILE A 1 179 ? -9.297 6.216 -9.848 1.00 69.38 179 ILE A C 1
ATOM 1354 O O . ILE A 1 179 ? -10.088 5.621 -10.575 1.00 69.38 179 ILE A O 1
ATOM 1358 N N . GLY A 1 180 ? -8.150 5.650 -9.459 1.00 58.53 180 GLY A N 1
ATOM 1359 C CA . GLY A 1 180 ? -7.561 4.472 -10.108 1.00 58.53 180 GLY A CA 1
ATOM 1360 C C . GLY A 1 180 ? -7.574 3.167 -9.312 1.00 58.53 180 GLY A C 1
ATOM 1361 O O . GLY A 1 180 ? -6.953 2.206 -9.757 1.00 58.53 180 GLY A O 1
ATOM 1362 N N . GLY A 1 181 ? -8.257 3.097 -8.165 1.00 63.09 181 GLY A N 1
ATOM 1363 C CA . GLY A 1 181 ? -8.271 1.891 -7.328 1.00 63.09 181 GLY A CA 1
ATOM 1364 C C . GLY A 1 181 ? -6.901 1.557 -6.717 1.00 63.09 181 GLY A C 1
ATOM 1365 O O . GLY A 1 181 ? -5.906 2.247 -6.943 1.00 63.09 181 GLY A O 1
ATOM 1366 N N . CYS A 1 182 ? -6.859 0.519 -5.882 1.00 72.44 182 CYS A N 1
ATOM 1367 C CA . CYS A 1 182 ? -5.633 0.005 -5.267 1.00 72.44 182 CYS A CA 1
ATOM 1368 C C . CYS A 1 182 ? -5.071 -1.133 -6.128 1.00 72.44 182 CYS A C 1
ATOM 1370 O O . CYS A 1 182 ? -5.821 -2.030 -6.513 1.00 72.44 182 CYS A O 1
ATOM 1372 N N . GLY A 1 183 ? -3.771 -1.125 -6.433 1.00 65.56 183 GLY A N 1
ATOM 1373 C CA . GLY A 1 183 ? -3.183 -2.150 -7.299 1.00 65.56 183 GLY A CA 1
ATOM 1374 C C . GLY A 1 183 ? -3.084 -3.524 -6.630 1.00 65.56 183 GLY A C 1
ATOM 1375 O O . GLY A 1 183 ? -2.434 -3.654 -5.597 1.00 65.56 183 GLY A O 1
ATOM 1376 N N . GLU A 1 184 ? -3.696 -4.526 -7.265 1.00 76.81 184 GLU A N 1
ATOM 1377 C CA . GLU A 1 184 ? -3.449 -5.983 -7.186 1.00 76.81 184 GLU A CA 1
ATOM 1378 C C . GLU A 1 184 ? -3.343 -6.678 -5.824 1.00 76.81 184 GLU A C 1
ATOM 1380 O O . GLU A 1 184 ? -2.868 -7.815 -5.736 1.00 76.81 184 GLU A O 1
ATOM 1385 N N . CYS A 1 185 ? -3.841 -6.074 -4.753 1.00 86.38 185 CYS A N 1
ATOM 1386 C CA . CYS A 1 185 ? -4.076 -6.848 -3.544 1.00 86.38 185 CYS A CA 1
ATOM 1387 C C . CYS A 1 185 ? -5.195 -7.864 -3.819 1.00 86.38 185 CYS A C 1
ATOM 1389 O O . CYS A 1 185 ? -6.336 -7.498 -4.086 1.00 86.38 185 CYS A O 1
ATOM 1391 N N . THR A 1 186 ? -4.840 -9.151 -3.828 1.00 82.81 186 THR A N 1
ATOM 1392 C CA . THR A 1 186 ? -5.777 -10.240 -4.160 1.00 82.81 186 THR A CA 1
ATOM 1393 C C . THR A 1 186 ? -6.739 -10.569 -3.014 1.00 82.81 186 THR A C 1
ATOM 1395 O O . THR A 1 186 ? -7.745 -11.240 -3.241 1.00 82.81 186 THR A O 1
ATOM 1398 N N . GLY A 1 187 ? -6.470 -10.088 -1.793 1.00 79.75 187 GLY A N 1
ATOM 1399 C CA . GLY A 1 187 ? -7.377 -10.218 -0.658 1.00 79.75 187 GLY A CA 1
ATOM 1400 C C . GLY A 1 187 ? -8.603 -9.308 -0.771 1.00 79.75 187 GLY A C 1
ATOM 1401 O O . GLY A 1 187 ? -8.506 -8.143 -1.147 1.00 79.75 187 GLY A O 1
ATOM 1402 N N . THR A 1 188 ? -9.773 -9.816 -0.370 1.00 77.00 188 THR A N 1
ATOM 1403 C CA . THR A 1 188 ? -11.070 -9.114 -0.465 1.00 77.00 188 THR A CA 1
ATOM 1404 C C . THR A 1 188 ? -11.173 -7.837 0.373 1.00 77.00 188 THR A C 1
ATOM 1406 O O . THR A 1 188 ? -12.116 -7.074 0.202 1.00 77.00 188 THR A O 1
ATOM 1409 N N . PHE A 1 189 ? -10.222 -7.592 1.273 1.00 81.19 189 PHE A N 1
ATOM 1410 C CA . PHE A 1 189 ? -10.176 -6.410 2.131 1.00 81.19 189 PHE A CA 1
ATOM 1411 C C . PHE A 1 189 ? -8.733 -6.001 2.384 1.00 81.19 189 PHE A C 1
ATOM 1413 O O . PHE A 1 189 ? -8.360 -5.742 3.518 1.00 81.19 189 PHE A O 1
ATOM 1420 N N . GLU A 1 190 ? -7.896 -6.005 1.356 1.00 89.12 190 GLU A N 1
ATOM 1421 C CA . GLU A 1 190 ? -6.514 -5.558 1.473 1.00 89.12 190 GLU A CA 1
ATOM 1422 C C . GLU A 1 190 ? -6.305 -4.245 0.728 1.00 89.12 190 GLU A C 1
ATOM 1424 O O . GLU A 1 190 ? -6.956 -3.950 -0.271 1.00 89.12 190 GLU A O 1
ATOM 1429 N N . THR A 1 191 ? -5.377 -3.448 1.235 1.00 89.38 191 THR A N 1
ATOM 1430 C CA . THR A 1 191 ? -4.967 -2.180 0.644 1.00 89.38 191 THR A CA 1
ATOM 1431 C C . THR A 1 191 ? -3.454 -2.093 0.627 1.00 89.38 191 THR A C 1
ATOM 1433 O O . THR A 1 191 ? -2.772 -2.656 1.492 1.00 89.38 191 THR A O 1
ATOM 1436 N N . CYS A 1 192 ? -2.931 -1.389 -0.367 1.00 91.81 192 CYS A N 1
ATOM 1437 C CA . CYS A 1 192 ? -1.507 -1.174 -0.493 1.00 91.81 192 CYS A CA 1
ATOM 1438 C C . CYS A 1 192 ? -1.049 -0.087 0.480 1.00 91.81 192 CYS A C 1
ATOM 1440 O O . CYS A 1 192 ? -1.483 1.056 0.360 1.00 91.81 192 CYS A O 1
ATOM 1442 N N . GLN A 1 193 ? -0.162 -0.427 1.417 1.00 90.62 193 GLN A N 1
ATOM 1443 C CA . GLN A 1 193 ? 0.371 0.525 2.393 1.00 90.62 193 GLN A CA 1
ATOM 1444 C C . GLN A 1 193 ? 1.869 0.742 2.231 1.00 90.62 193 GLN A C 1
ATOM 1446 O O . GLN A 1 193 ? 2.642 -0.189 1.987 1.00 90.62 193 GLN A O 1
ATOM 1451 N N . THR A 1 194 ? 2.277 1.992 2.451 1.00 91.00 194 THR A N 1
ATOM 1452 C CA . THR A 1 194 ? 3.682 2.358 2.630 1.00 91.00 194 THR A CA 1
ATOM 1453 C C . THR A 1 194 ? 4.135 1.965 4.034 1.00 91.00 194 THR A C 1
ATOM 1455 O O . THR A 1 194 ? 3.494 2.296 5.036 1.00 91.00 194 THR A O 1
ATOM 1458 N N . GLN A 1 195 ? 5.271 1.276 4.119 1.00 87.50 195 GLN A N 1
ATOM 1459 C CA . GLN A 1 195 ? 5.823 0.740 5.370 1.00 87.50 195 GLN A CA 1
ATOM 1460 C C . GLN A 1 195 ? 6.442 1.802 6.301 1.00 87.50 195 GLN A C 1
ATOM 1462 O O . GLN A 1 195 ? 7.045 1.435 7.302 1.00 87.50 195 GLN A O 1
ATOM 1467 N N . GLY A 1 196 ? 6.313 3.102 6.006 1.00 78.81 196 GLY A N 1
ATOM 1468 C CA . GLY A 1 196 ? 6.828 4.206 6.837 1.00 78.81 196 GLY A CA 1
ATOM 1469 C C . GLY A 1 196 ? 8.357 4.342 6.865 1.00 78.81 196 GLY A C 1
ATOM 1470 O O . GLY A 1 196 ? 8.858 5.443 7.058 1.00 78.81 196 GLY A O 1
ATOM 1471 N N . ASP A 1 197 ? 9.085 3.258 6.607 1.00 80.19 197 ASP A N 1
ATOM 1472 C CA . ASP A 1 197 ? 10.540 3.242 6.536 1.00 80.19 197 ASP A CA 1
ATOM 1473 C C . ASP A 1 197 ? 11.017 3.469 5.097 1.00 80.19 197 ASP A C 1
ATOM 1475 O O . ASP A 1 197 ? 10.680 2.713 4.176 1.00 80.19 197 ASP A O 1
ATOM 1479 N N . GLU A 1 198 ? 11.850 4.494 4.911 1.00 81.94 198 GLU A N 1
ATOM 1480 C CA . GLU A 1 198 ? 12.591 4.707 3.670 1.00 81.94 198 GLU A CA 1
ATOM 1481 C C . GLU A 1 198 ? 13.396 3.440 3.344 1.00 81.94 198 GLU A C 1
ATOM 1483 O O . GLU A 1 198 ? 14.244 3.005 4.122 1.00 81.94 198 GLU A O 1
ATOM 1488 N N . GLY A 1 199 ? 13.114 2.807 2.203 1.00 87.81 199 GLY A N 1
ATOM 1489 C CA . GLY A 1 199 ? 13.826 1.594 1.789 1.00 87.81 199 GLY A CA 1
ATOM 1490 C C . GLY A 1 199 ? 13.025 0.290 1.852 1.00 87.81 199 GLY A C 1
ATOM 1491 O O . GLY A 1 199 ? 13.593 -0.756 1.538 1.00 87.81 199 GLY A O 1
ATOM 1492 N N . LYS A 1 200 ? 11.732 0.319 2.201 1.00 92.62 200 LYS A N 1
ATOM 1493 C CA . LYS A 1 200 ? 10.866 -0.872 2.158 1.00 92.62 200 LYS A CA 1
ATOM 1494 C C . LYS A 1 200 ? 9.844 -0.818 1.011 1.00 92.62 200 LYS A C 1
ATOM 1496 O O . LYS A 1 200 ? 9.286 0.249 0.761 1.00 92.62 200 LYS A O 1
ATOM 1501 N N . PRO A 1 201 ? 9.566 -1.955 0.341 1.00 93.88 201 PRO A N 1
ATOM 1502 C CA . PRO A 1 201 ? 8.511 -2.030 -0.662 1.00 93.88 201 PRO A CA 1
ATOM 1503 C C . PRO A 1 201 ? 7.133 -1.853 -0.021 1.00 93.88 201 PRO A C 1
ATOM 1505 O O . PRO A 1 201 ? 6.906 -2.264 1.121 1.00 93.88 201 PRO A O 1
ATOM 1508 N N . ASN A 1 202 ? 6.194 -1.299 -0.781 1.00 93.88 202 ASN A N 1
ATOM 1509 C CA . ASN A 1 202 ? 4.792 -1.279 -0.389 1.00 93.88 202 ASN A CA 1
ATOM 1510 C C . ASN A 1 202 ? 4.233 -2.703 -0.341 1.00 93.88 202 ASN A C 1
ATOM 1512 O O . ASN A 1 202 ? 4.507 -3.527 -1.221 1.00 93.88 202 ASN A O 1
ATOM 1516 N N . VAL A 1 203 ? 3.408 -2.979 0.664 1.00 93.75 203 VAL A N 1
ATOM 1517 C CA . VAL A 1 203 ? 2.818 -4.304 0.873 1.00 93.75 203 VAL A CA 1
ATOM 1518 C C . VAL A 1 203 ? 1.305 -4.220 0.982 1.00 93.75 203 VAL A C 1
ATOM 1520 O O . VAL A 1 203 ? 0.754 -3.223 1.452 1.00 93.75 203 VAL A O 1
ATOM 1523 N N . CYS A 1 204 ? 0.633 -5.287 0.556 1.00 93.25 204 CYS A N 1
ATOM 1524 C CA . CYS A 1 204 ? -0.788 -5.454 0.807 1.00 93.25 204 CYS A CA 1
ATOM 1525 C C . CYS A 1 204 ? -0.998 -5.773 2.282 1.00 93.25 204 CYS A C 1
ATOM 1527 O O . CYS A 1 204 ? -0.394 -6.690 2.837 1.00 93.25 204 CYS A O 1
ATOM 1529 N N . THR A 1 205 ? -1.846 -4.978 2.911 1.00 90.38 205 THR A N 1
ATOM 1530 C CA . THR A 1 205 ? -2.216 -5.124 4.316 1.00 90.38 205 THR A CA 1
ATOM 1531 C C . THR A 1 205 ? -3.727 -5.200 4.431 1.00 90.38 205 THR A C 1
ATOM 1533 O O . THR A 1 205 ? -4.411 -4.451 3.727 1.00 90.38 205 THR A O 1
ATOM 1536 N N . PRO A 1 206 ? -4.265 -6.043 5.325 1.00 90.56 206 PRO A N 1
ATOM 1537 C CA . PRO A 1 206 ? -5.686 -6.045 5.613 1.00 90.56 206 PRO A CA 1
ATOM 1538 C C . PRO A 1 206 ? -6.161 -4.663 6.068 1.00 90.56 206 PRO A C 1
ATOM 1540 O O . PRO A 1 206 ? -5.568 -4.033 6.948 1.00 90.56 206 PRO A O 1
ATOM 1543 N N . LEU A 1 207 ? -7.255 -4.209 5.472 1.00 89.25 207 LEU A N 1
ATOM 1544 C CA . LEU A 1 207 ? -8.013 -3.055 5.906 1.00 89.25 207 LEU A CA 1
ATOM 1545 C C . LEU A 1 207 ? -8.547 -3.325 7.306 1.00 89.25 207 LEU A C 1
ATOM 1547 O O . LEU A 1 207 ? -9.129 -4.370 7.607 1.00 89.25 207 LEU A O 1
ATOM 1551 N N . ARG A 1 208 ? -8.364 -2.341 8.171 1.00 91.56 208 ARG A N 1
ATOM 1552 C CA . ARG A 1 208 ? -8.879 -2.365 9.523 1.00 91.56 208 ARG A CA 1
ATOM 1553 C C . ARG A 1 208 ? -10.393 -2.150 9.504 1.00 91.56 208 ARG A C 1
ATOM 1555 O O . ARG A 1 208 ? -10.926 -1.363 8.712 1.00 91.56 208 ARG A O 1
ATOM 1562 N N . ALA A 1 209 ? -11.078 -2.886 10.375 1.00 90.31 209 ALA A N 1
ATOM 1563 C CA . ALA A 1 209 ? -12.526 -2.836 10.516 1.00 90.31 209 ALA A CA 1
ATOM 1564 C C . ALA A 1 209 ? -12.995 -1.500 11.122 1.00 90.31 209 ALA A C 1
ATOM 1566 O O . ALA A 1 209 ? -12.214 -0.647 11.530 1.00 90.31 209 ALA A O 1
ATOM 1567 N N . TYR A 1 210 ? -14.306 -1.298 11.202 1.00 91.19 210 TYR A N 1
ATOM 1568 C CA . TYR A 1 210 ? -14.861 -0.134 11.889 1.00 91.19 210 TYR A CA 1
ATOM 1569 C C . TYR A 1 210 ? -14.521 -0.145 13.387 1.00 91.19 210 TYR A C 1
ATOM 1571 O O . TYR A 1 210 ? -14.525 -1.193 14.027 1.00 91.19 210 TYR A O 1
ATOM 1579 N N . ASN A 1 211 ? -14.290 1.042 13.953 1.00 91.75 211 ASN A N 1
ATOM 1580 C CA . ASN A 1 211 ? -13.947 1.294 15.358 1.00 91.75 211 ASN A CA 1
ATOM 1581 C C . ASN A 1 211 ? -12.631 0.675 15.852 1.00 91.75 211 ASN A C 1
ATOM 1583 O O . ASN A 1 211 ? -12.394 0.656 17.056 1.00 91.75 211 ASN A O 1
ATOM 1587 N N . THR A 1 212 ? -11.766 0.198 14.962 1.00 93.94 212 THR A N 1
ATOM 1588 C CA . THR A 1 212 ? -10.398 -0.180 15.332 1.00 93.94 212 THR A CA 1
ATOM 1589 C C . THR A 1 212 ? -9.473 1.021 15.232 1.00 93.94 212 THR A C 1
ATOM 1591 O O . THR A 1 212 ? -9.682 1.877 14.367 1.00 93.94 212 THR A O 1
ATOM 1594 N N . ASP A 1 213 ? -8.427 1.048 16.054 1.00 94.81 213 ASP A N 1
ATOM 1595 C CA . ASP A 1 213 ? -7.400 2.087 15.991 1.00 94.81 213 ASP A CA 1
ATOM 1596 C C . ASP A 1 213 ? -6.789 2.176 14.588 1.00 94.81 213 ASP A C 1
ATOM 1598 O O . ASP A 1 213 ? -6.681 1.170 13.885 1.00 94.81 213 ASP A O 1
ATOM 1602 N N . CYS A 1 214 ? -6.383 3.367 14.172 1.00 92.69 214 CYS A N 1
ATOM 1603 C CA . CYS A 1 214 ? -5.744 3.618 12.885 1.00 92.69 214 CYS A CA 1
ATOM 1604 C C . CYS A 1 214 ? -4.781 4.791 12.996 1.00 92.69 214 CYS A C 1
ATOM 1606 O O . CYS A 1 214 ? -4.971 5.673 13.820 1.00 92.69 214 CYS A O 1
ATOM 1608 N N . GLU A 1 215 ? -3.767 4.828 12.142 1.00 92.25 215 GLU A N 1
ATOM 1609 C CA . GLU A 1 215 ? -2.852 5.975 12.059 1.00 92.25 215 GLU A CA 1
ATOM 1610 C C . GLU A 1 215 ? -3.137 6.849 10.838 1.00 92.25 215 GLU A C 1
ATOM 1612 O O . GLU A 1 215 ? -2.889 8.052 10.864 1.00 92.25 215 GLU A O 1
ATOM 1617 N N . ARG A 1 216 ? -3.664 6.241 9.769 1.00 87.62 216 ARG A N 1
ATOM 1618 C CA . ARG A 1 216 ? -3.923 6.865 8.466 1.00 87.62 216 ARG A CA 1
ATOM 1619 C C . ARG A 1 216 ? -5.230 6.339 7.882 1.00 87.62 216 ARG A C 1
ATOM 1621 O O . ARG A 1 216 ? -5.583 5.181 8.110 1.00 87.62 216 ARG A O 1
ATOM 1628 N N . SER A 1 217 ? -5.941 7.159 7.111 1.00 87.12 217 SER A N 1
ATOM 1629 C CA . SER A 1 217 ? -7.239 6.797 6.516 1.00 87.12 217 SER A CA 1
ATOM 1630 C C . SER A 1 217 ? -7.171 5.630 5.540 1.00 87.12 217 SER A C 1
ATOM 1632 O O . SER A 1 217 ? -8.119 4.851 5.462 1.00 87.12 217 SER A O 1
ATOM 1634 N N . GLU A 1 218 ? -6.033 5.453 4.872 1.00 82.94 218 GLU A N 1
ATOM 1635 C CA . GLU A 1 218 ? -5.766 4.314 3.988 1.00 82.94 218 GLU A CA 1
ATOM 1636 C C . GLU A 1 218 ? -5.762 2.966 4.722 1.00 82.94 218 GLU A C 1
ATOM 1638 O O . GLU A 1 218 ? -5.934 1.935 4.087 1.00 82.94 218 GLU A O 1
ATOM 1643 N N . GLN A 1 219 ? -5.624 2.951 6.054 1.00 86.06 219 GLN A N 1
ATOM 1644 C CA . GLN A 1 219 ? -5.705 1.723 6.847 1.00 86.06 219 GLN A CA 1
ATOM 1645 C C . GLN A 1 219 ? -7.140 1.250 7.065 1.00 86.06 219 GLN A C 1
ATOM 1647 O O . GLN A 1 219 ? -7.339 0.117 7.489 1.00 86.06 219 GLN A O 1
ATOM 1652 N N . CYS A 1 220 ? -8.138 2.098 6.829 1.00 88.69 220 CYS A N 1
ATOM 1653 C CA . CYS A 1 220 ? -9.516 1.840 7.216 1.00 88.69 220 CYS A CA 1
ATOM 1654 C C . CYS A 1 220 ? -10.347 1.352 6.039 1.00 88.69 220 CYS A C 1
ATOM 1656 O O . CYS A 1 220 ? -10.366 1.995 4.994 1.00 88.69 220 CYS A O 1
ATOM 1658 N N . ALA A 1 221 ? -11.145 0.298 6.237 1.00 85.69 221 ALA A N 1
ATOM 1659 C CA . ALA A 1 221 ? -12.120 -0.149 5.232 1.00 85.69 221 ALA A CA 1
ATOM 1660 C C . ALA A 1 221 ? -13.136 0.949 4.859 1.00 85.69 221 ALA A C 1
ATOM 1662 O O . ALA A 1 221 ? -13.705 0.943 3.773 1.00 85.69 221 ALA A O 1
ATOM 1663 N N . SER A 1 222 ? -13.347 1.910 5.761 1.00 83.44 222 SER A N 1
ATOM 1664 C CA . SER A 1 222 ? -14.180 3.091 5.541 1.00 83.44 222 SER A CA 1
ATOM 1665 C C . SER A 1 222 ? -13.514 4.201 4.722 1.00 83.44 222 SER A C 1
ATOM 1667 O O . SER A 1 222 ? -14.169 5.204 4.436 1.00 83.44 222 SER A O 1
ATOM 1669 N N . GLY A 1 223 ? -12.215 4.081 4.430 1.00 84.06 223 GLY A N 1
ATOM 1670 C CA . GLY A 1 223 ? -11.398 5.135 3.830 1.00 84.06 223 GLY A CA 1
ATOM 1671 C C . GLY A 1 223 ? -11.213 6.365 4.722 1.00 84.06 223 GLY A C 1
ATOM 1672 O O . GLY A 1 223 ? -10.888 7.434 4.216 1.00 84.06 223 GLY A O 1
ATOM 1673 N N . CYS A 1 224 ? -11.477 6.266 6.032 1.00 88.50 224 CYS A N 1
ATOM 1674 C CA . CYS A 1 224 ? -11.373 7.401 6.945 1.00 88.50 224 CYS A CA 1
ATOM 1675 C C . CYS A 1 224 ? -10.936 6.988 8.353 1.00 88.50 224 CYS A C 1
ATOM 1677 O O . CYS A 1 224 ? -11.627 6.242 9.056 1.00 88.50 224 CYS A O 1
ATOM 1679 N N . CYS A 1 225 ? -9.806 7.551 8.773 1.00 93.19 225 CYS A N 1
ATOM 1680 C CA . CYS A 1 225 ? -9.273 7.466 10.119 1.00 93.19 225 CYS A CA 1
ATOM 1681 C C . CYS A 1 225 ? -9.615 8.754 10.878 1.00 93.19 225 CYS A C 1
ATOM 1683 O O . CYS A 1 225 ? -9.091 9.828 10.578 1.00 93.19 225 CYS A O 1
ATOM 1685 N N . LEU A 1 226 ? -10.539 8.667 11.840 1.00 92.88 226 LEU A N 1
ATOM 1686 C CA . LEU A 1 226 ? -11.028 9.830 12.580 1.00 92.88 226 LEU A CA 1
ATOM 1687 C C . LEU A 1 226 ? -10.209 10.064 13.843 1.00 92.88 226 LEU A C 1
ATOM 1689 O O . LEU A 1 226 ? -10.289 9.282 14.793 1.00 92.88 226 LEU A O 1
ATOM 1693 N N . LYS A 1 227 ? -9.524 11.207 13.917 1.00 91.88 227 LYS A N 1
ATOM 1694 C CA . LYS A 1 227 ? -8.911 11.670 15.166 1.00 91.88 227 LYS A CA 1
ATOM 1695 C C . LYS A 1 227 ? -9.945 12.349 16.058 1.00 91.88 227 LYS A C 1
ATOM 1697 O O . LYS A 1 227 ? -10.525 13.373 15.699 1.00 91.88 227 LYS A O 1
ATOM 1702 N N . LYS A 1 228 ? -10.150 11.806 17.257 1.00 87.00 228 LYS A N 1
ATOM 1703 C CA . LYS A 1 228 ? -10.912 12.463 18.329 1.00 87.00 228 LYS A CA 1
ATOM 1704 C C . LYS A 1 228 ? -9.927 13.165 19.261 1.00 87.00 228 LYS A C 1
ATOM 1706 O O . LYS A 1 228 ? -8.878 12.612 19.556 1.00 87.00 228 LYS A O 1
ATOM 1711 N N . GLN A 1 229 ? -10.255 14.364 19.750 1.00 85.94 229 GLN A N 1
ATOM 1712 C CA . GLN A 1 229 ? -9.312 15.180 20.538 1.00 85.94 229 GLN A CA 1
ATOM 1713 C C . GLN A 1 229 ? -8.747 14.488 21.793 1.00 85.94 229 GLN A C 1
ATOM 1715 O O . GLN A 1 229 ? -7.667 14.853 22.239 1.00 85.94 229 GLN A O 1
ATOM 1720 N N . LEU A 1 230 ? -9.460 13.507 22.352 1.00 91.00 230 LEU A N 1
ATOM 1721 C CA . LEU A 1 230 ? -9.098 12.842 23.608 1.00 91.00 230 LEU A CA 1
ATOM 1722 C C . LEU A 1 230 ? -8.916 11.323 23.480 1.00 91.00 230 LEU A C 1
ATOM 1724 O O . LEU A 1 230 ? -8.707 10.656 24.487 1.00 91.00 230 LEU A O 1
ATOM 1728 N N . PHE A 1 231 ? -9.012 10.760 22.273 1.00 90.50 231 PHE A N 1
ATOM 1729 C CA . PHE A 1 231 ? -8.952 9.310 22.073 1.00 90.50 231 PHE A CA 1
ATOM 1730 C C . PHE A 1 231 ? -8.024 8.952 20.920 1.00 90.50 231 PHE A C 1
ATOM 1732 O O . PHE A 1 231 ? -7.770 9.779 20.040 1.00 90.50 231 PHE A O 1
ATOM 1739 N N . ALA A 1 232 ? -7.555 7.703 20.921 1.00 93.69 232 ALA A N 1
ATOM 1740 C CA . ALA A 1 232 ? -6.839 7.148 19.786 1.00 93.69 232 ALA A CA 1
ATOM 1741 C C . ALA A 1 232 ? -7.682 7.305 18.500 1.00 93.69 232 ALA A C 1
ATOM 1743 O O . ALA A 1 232 ? -8.916 7.193 18.551 1.00 93.69 232 ALA A O 1
ATOM 1744 N N . PRO A 1 233 ? -7.048 7.645 17.367 1.00 93.31 233 PRO A N 1
ATOM 1745 C CA . PRO A 1 233 ? -7.732 7.707 16.087 1.00 93.31 233 PRO A CA 1
ATOM 1746 C C . PRO A 1 233 ? -8.297 6.333 15.714 1.00 93.31 233 PRO A C 1
ATOM 1748 O O . PRO A 1 233 ? -7.615 5.327 15.872 1.00 93.31 233 PRO A O 1
ATOM 1751 N N . VAL A 1 234 ? -9.546 6.293 15.237 1.00 94.75 234 VAL A N 1
ATOM 1752 C CA . VAL A 1 234 ? -10.247 5.041 14.896 1.00 94.75 234 VAL A CA 1
ATOM 1753 C C . VAL A 1 234 ? -10.885 5.093 13.514 1.00 94.75 234 VAL A C 1
ATOM 1755 O O . VAL A 1 234 ? -11.356 6.144 13.066 1.00 94.75 234 VAL A O 1
ATOM 1758 N N . CYS A 1 235 ? -10.953 3.939 12.857 1.00 92.81 235 CYS A N 1
ATOM 1759 C CA . CYS A 1 235 ? -11.611 3.785 11.569 1.00 92.81 235 CYS A CA 1
ATOM 1760 C C . CYS A 1 235 ? -13.113 4.014 11.694 1.00 92.81 235 CYS A C 1
ATOM 1762 O O . CYS A 1 235 ? -13.793 3.370 12.496 1.00 92.81 235 CYS A O 1
ATOM 1764 N N . ASN A 1 236 ? -13.659 4.927 10.897 1.00 92.88 236 ASN A N 1
ATOM 1765 C CA . ASN A 1 236 ? -15.084 5.231 10.936 1.00 92.88 236 ASN A CA 1
ATOM 1766 C C . ASN A 1 236 ? -15.607 5.663 9.568 1.00 92.88 236 ASN A C 1
ATOM 1768 O O . ASN A 1 236 ? -14.847 6.123 8.722 1.00 92.88 236 ASN A O 1
ATOM 1772 N N . VAL A 1 237 ? -16.913 5.537 9.353 1.00 85.31 237 VAL A N 1
ATOM 1773 C CA . VAL A 1 237 ? -17.569 6.024 8.136 1.00 85.31 237 VAL A CA 1
ATOM 1774 C C . VAL A 1 237 ? -17.478 7.545 8.087 1.00 85.31 237 VAL A C 1
ATOM 1776 O O . VAL A 1 237 ? -17.865 8.229 9.039 1.00 85.31 237 VAL A O 1
ATOM 1779 N N . ASN A 1 238 ? -17.032 8.082 6.953 1.00 77.12 238 ASN A N 1
ATOM 1780 C CA . ASN A 1 238 ? -17.147 9.505 6.678 1.00 77.12 238 ASN A CA 1
ATOM 1781 C C . ASN A 1 238 ? -18.632 9.844 6.461 1.00 77.12 238 ASN A C 1
ATOM 1783 O O . ASN A 1 238 ? -19.151 9.780 5.348 1.00 77.12 238 ASN A O 1
ATOM 1787 N N . ARG A 1 239 ? -19.359 10.158 7.539 1.00 68.31 239 ARG A N 1
ATOM 1788 C CA . ARG A 1 239 ? -20.730 10.677 7.444 1.00 68.31 239 ARG A CA 1
ATOM 1789 C C . ARG A 1 239 ? -20.661 12.117 6.941 1.00 68.31 239 ARG A C 1
ATOM 1791 O O . ARG A 1 239 ? -20.774 13.059 7.719 1.00 68.31 239 ARG A O 1
ATOM 1798 N N . GLY A 1 240 ? -20.498 12.282 5.631 1.00 57.25 240 GLY A N 1
ATOM 1799 C CA . GLY A 1 240 ? -20.379 13.563 4.924 1.00 57.25 240 GLY A CA 1
ATOM 1800 C C . GLY A 1 240 ? -21.611 14.481 4.970 1.00 57.25 240 GLY A C 1
ATOM 1801 O O . GLY A 1 240 ? -21.786 15.303 4.077 1.00 57.25 240 GLY A O 1
ATOM 1802 N N . HIS A 1 241 ? -22.475 14.378 5.982 1.00 51.12 241 HIS A N 1
ATOM 1803 C CA . HIS A 1 241 ? -23.781 15.040 6.006 1.00 51.12 241 HIS A CA 1
ATOM 1804 C C . HIS A 1 241 ? -23.799 16.414 6.696 1.00 51.12 241 HIS A C 1
ATOM 1806 O O . HIS A 1 241 ? -24.803 17.114 6.606 1.00 51.12 241 HIS A O 1
ATOM 1812 N N . ALA A 1 242 ? -22.708 16.861 7.327 1.00 53.22 242 ALA A N 1
ATOM 1813 C CA . ALA A 1 242 ? -22.626 18.210 7.891 1.00 53.22 242 ALA A CA 1
ATOM 1814 C C . ALA A 1 242 ? -21.355 18.917 7.412 1.00 53.22 242 ALA A C 1
ATOM 1816 O O . ALA A 1 242 ? -20.261 18.675 7.914 1.00 53.22 242 ALA A O 1
ATOM 1817 N N . TRP A 1 243 ? -21.508 19.819 6.441 1.00 53.19 243 TRP A N 1
ATOM 1818 C CA . TRP A 1 243 ? -20.415 20.603 5.850 1.00 53.19 243 TRP A CA 1
ATOM 1819 C C . TRP A 1 243 ? -19.693 21.506 6.870 1.00 53.19 243 TRP A C 1
ATOM 1821 O O . TRP A 1 243 ? -18.585 21.957 6.614 1.00 53.19 243 TRP A O 1
ATOM 1831 N N . TRP A 1 244 ? -20.291 21.709 8.045 1.00 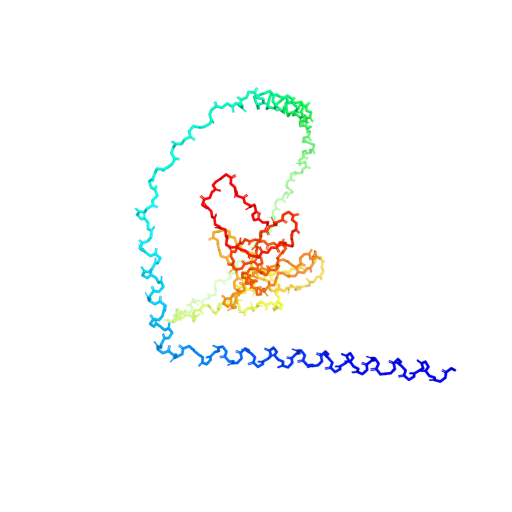59.84 244 TRP A N 1
ATOM 1832 C CA . TRP A 1 244 ? -19.837 22.622 9.102 1.00 59.84 244 TRP A CA 1
ATOM 1833 C C . TRP A 1 244 ? -19.149 21.917 10.284 1.00 59.84 244 TRP A C 1
ATOM 1835 O O . TRP A 1 244 ? -18.569 22.573 11.140 1.00 59.84 244 TRP A O 1
ATOM 1845 N N . LEU A 1 245 ? -19.210 20.584 10.348 1.00 55.69 245 LEU A N 1
ATOM 1846 C CA . LEU A 1 245 ? -18.595 19.768 11.400 1.00 55.69 245 LEU A CA 1
ATOM 1847 C C . LEU A 1 245 ? -17.905 18.572 10.751 1.00 55.69 245 LEU A C 1
ATOM 1849 O O . LEU A 1 245 ? -18.221 17.430 11.067 1.00 55.69 245 LEU A O 1
ATOM 1853 N N . ARG A 1 246 ? -17.021 18.817 9.781 1.00 50.94 246 ARG A N 1
ATOM 1854 C CA . ARG A 1 246 ? -16.240 17.742 9.166 1.00 50.94 246 ARG A CA 1
ATOM 1855 C C . ARG A 1 246 ? -15.076 17.400 10.094 1.00 50.94 246 ARG A C 1
ATOM 1857 O O . ARG A 1 246 ? -14.104 18.154 10.109 1.00 50.94 246 ARG A O 1
ATOM 1864 N N . PRO A 1 247 ? -15.129 16.309 10.883 1.00 60.38 247 PRO A N 1
ATOM 1865 C CA . PRO A 1 247 ? -13.898 15.777 11.426 1.00 60.38 247 PRO A CA 1
ATOM 1866 C C . PRO A 1 247 ? -13.032 15.376 10.226 1.00 60.38 247 PRO A C 1
ATOM 1868 O O . PRO A 1 247 ? -13.478 14.653 9.335 1.00 60.38 247 PRO A O 1
ATOM 1871 N N . TYR A 1 248 ? -11.831 15.938 10.157 1.00 76.88 248 TYR A N 1
ATOM 1872 C CA . TYR A 1 248 ? -10.899 15.669 9.074 1.00 76.88 248 TYR A CA 1
ATOM 1873 C C . TYR A 1 248 ? -10.437 14.213 9.191 1.00 76.88 248 TYR A C 1
ATOM 1875 O O . TYR A 1 248 ? -9.915 13.809 10.234 1.00 76.88 248 TYR A O 1
ATOM 1883 N N . CYS A 1 249 ? -10.682 13.422 8.146 1.00 80.50 249 CYS A N 1
ATOM 1884 C CA . CYS A 1 249 ? -10.011 12.139 7.97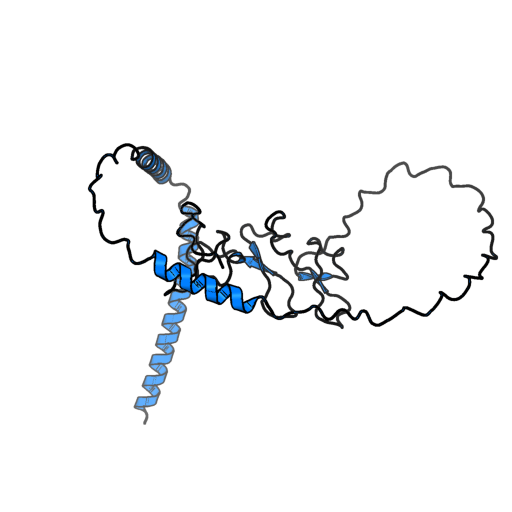0 1.00 80.50 249 CYS A CA 1
ATOM 1885 C C . CYS A 1 249 ? -8.511 12.423 7.815 1.00 80.50 249 CYS A C 1
ATOM 1887 O O . CYS A 1 249 ? -8.149 13.362 7.102 1.00 80.50 249 CYS A O 1
ATOM 1889 N N . MET A 1 250 ? -7.675 11.672 8.533 1.00 80.88 250 MET A N 1
ATOM 1890 C CA . MET A 1 250 ? -6.216 11.848 8.531 1.00 80.88 250 MET A CA 1
ATOM 1891 C C . MET A 1 250 ? -5.513 11.111 7.410 1.00 80.88 250 MET A C 1
ATOM 1893 O O . MET A 1 250 ? -5.922 9.961 7.134 1.00 80.88 250 MET A O 1
#

Secondary structure (DSSP, 8-state):
--HHHHHHHHHHHHHHHHHHHHHHHHHHHHHHHTTSTT-HHHHHHHHHHHHHHTT-TT--------------SSHHHHHHHHHHHHTTSS---------------------------PPPPS---S---SS--SS---S--BPTTSEESSGGGBTTS-EE--TTT-SSEEE-PPPPBTTTB-----STTEEEE--SSTT---EEEEPB-TTSB-SSGGGBTTS-EEEETTEEEEE----TT-TTS-PPB-

Foldseek 3Di:
DVVVVVVVVVVVVVVVVVVVVVVVVVVVVVVVVVVPPPDVVVVVVVVVVVVVVVPPPPDDDDDDDDDPDDDDPPVVVVVVVVVVVVVVPPDDDPPPDPDDDPPDDPDDDPPDDPPDDDDPDPDDPPDDDPDDPPDPPQCAPAEFFDKAQALSNHPQSGFDDFPDDDNIGTHAWAAQDPPPGTTDPPDPAWHWDDPPDRGDGTHTDGADEFFAADDALRSHSQSFFFDDPPDGTTHDHQPVPDPPDGRDGD

Organism: NCBI:txid216773

pLDDT: mean 71.65, std 15.51, range [43.62, 95.75]

Radius of gyration: 34.17 Å; chains: 1; bounding box: 75×65×106 Å

Sequence (250 aa):
MYAHKISICLTAIIVSVLTWSTDAQVSQNNLRINSQLDNPELLAFAEDVERRIAGNDKNKSNSKKNNNKDNKNEEDKEKEKREAEAKMRETAEPSSNPTQEPTTPPTSSPSISPTISPKPTESPTTSPSKFPTLSPTPLFDRKLGETCSGDGSCLSGNCFKPATSAPHGVCQCNLCTEIGGCGECTGTFETCQTQGDEGKPNVCTPLRAYNTDCERSEQCASGCCLKKQLFAPVCNVNRGHAWWLRPYCM